Protein AF-A0A0K3BUS0-F1 (afdb_monomer_lite)

Structure (mmCIF, N/CA/C/O backbone):
data_AF-A0A0K3BUS0-F1
#
_entry.id   AF-A0A0K3BUS0-F1
#
loop_
_atom_site.group_PDB
_atom_site.id
_atom_site.type_symbol
_atom_site.label_atom_id
_atom_site.label_alt_id
_atom_site.label_comp_id
_atom_site.label_asym_id
_atom_site.label_entity_id
_atom_site.label_seq_id
_atom_site.pdbx_PDB_ins_code
_atom_site.Cartn_x
_atom_site.Cartn_y
_atom_site.Cartn_z
_atom_site.occupancy
_atom_site.B_iso_or_equiv
_atom_site.auth_seq_id
_atom_site.auth_comp_id
_atom_site.auth_asym_id
_atom_site.auth_atom_id
_atom_site.pdbx_PDB_model_num
ATOM 1 N N . MET A 1 1 ? -17.222 4.495 -1.048 1.00 83.81 1 MET A N 1
ATOM 2 C CA . MET A 1 1 ? -16.245 3.402 -0.896 1.00 83.81 1 MET A CA 1
ATOM 3 C C . MET A 1 1 ? -16.568 2.683 0.399 1.00 83.81 1 MET A C 1
ATOM 5 O O . MET A 1 1 ? -16.751 3.360 1.401 1.00 83.81 1 MET A O 1
ATOM 9 N N . GLU A 1 2 ? -16.749 1.365 0.361 1.00 88.50 2 GLU A N 1
ATOM 10 C CA . GLU A 1 2 ? -16.954 0.554 1.569 1.00 88.50 2 GLU A CA 1
ATOM 11 C C . GLU A 1 2 ? -15.625 0.444 2.333 1.00 88.50 2 GLU A C 1
ATOM 13 O O . GLU A 1 2 ? -14.578 0.297 1.700 1.00 88.50 2 GLU A O 1
ATOM 18 N N . THR A 1 3 ? -15.646 0.530 3.665 1.00 92.25 3 THR A N 1
ATOM 19 C CA . THR A 1 3 ? -14.450 0.417 4.514 1.00 92.25 3 THR A CA 1
ATOM 20 C C . THR A 1 3 ? -14.688 -0.540 5.682 1.00 92.25 3 THR A C 1
ATOM 22 O O . THR A 1 3 ? -15.813 -0.713 6.149 1.00 92.25 3 THR A O 1
ATOM 25 N N . ALA A 1 4 ? -13.612 -1.156 6.166 1.00 91.94 4 ALA A N 1
ATOM 26 C CA . ALA A 1 4 ? -13.568 -1.918 7.405 1.00 91.94 4 ALA A CA 1
ATOM 27 C C . ALA A 1 4 ? -12.813 -1.130 8.475 1.00 91.94 4 ALA A C 1
ATOM 29 O O . ALA A 1 4 ? -11.755 -0.553 8.212 1.00 91.94 4 ALA A O 1
ATOM 30 N N . ARG A 1 5 ? -13.343 -1.134 9.699 1.00 91.81 5 ARG A N 1
ATOM 31 C CA . ARG A 1 5 ? -12.696 -0.517 10.857 1.00 91.81 5 ARG A CA 1
ATOM 32 C C . ARG A 1 5 ? -11.852 -1.545 11.602 1.00 91.81 5 ARG A C 1
ATOM 34 O O . ARG A 1 5 ? -12.353 -2.599 11.982 1.00 91.81 5 ARG A O 1
ATOM 41 N N . VAL A 1 6 ? -10.599 -1.194 11.868 1.00 88.00 6 VAL A N 1
ATOM 42 C CA . VAL A 1 6 ? -9.622 -2.055 12.544 1.00 88.00 6 VAL A CA 1
ATOM 43 C C . VAL A 1 6 ? -9.159 -1.367 13.808 1.00 88.00 6 VAL A C 1
ATOM 45 O O . VAL A 1 6 ? -8.548 -0.305 13.737 1.00 88.00 6 VAL A O 1
ATOM 48 N N . GLU A 1 7 ? -9.461 -1.941 14.964 1.00 88.81 7 GLU A N 1
ATOM 49 C CA . GLU A 1 7 ? -9.036 -1.378 16.242 1.00 88.81 7 GLU A CA 1
ATOM 50 C C . GLU A 1 7 ? -7.630 -1.856 16.609 1.00 88.81 7 GLU A C 1
ATOM 52 O O . GLU A 1 7 ? -7.355 -3.055 16.691 1.00 88.81 7 GLU A O 1
ATOM 57 N N . ASP A 1 8 ? -6.745 -0.907 16.889 1.00 87.44 8 ASP A N 1
ATOM 58 C CA . ASP A 1 8 ? -5.475 -1.184 17.531 1.00 87.44 8 ASP A CA 1
ATOM 59 C C . ASP A 1 8 ? -5.676 -1.265 19.046 1.00 87.44 8 ASP A C 1
ATOM 61 O O . ASP A 1 8 ? -5.701 -0.254 19.749 1.00 87.44 8 ASP A O 1
ATOM 65 N N . ARG A 1 9 ? -5.768 -2.491 19.566 1.00 84.50 9 ARG A N 1
ATOM 66 C CA . ARG A 1 9 ? -6.011 -2.761 20.994 1.00 84.50 9 ARG A CA 1
ATOM 67 C C . ARG A 1 9 ? -4.977 -2.150 21.939 1.00 84.50 9 ARG A C 1
ATOM 69 O O . ARG A 1 9 ? -5.276 -1.979 23.116 1.00 84.50 9 ARG A O 1
ATOM 76 N N . GLN A 1 10 ? -3.767 -1.859 21.462 1.00 87.25 10 GLN A N 1
ATOM 77 C CA . GLN A 1 10 ? -2.723 -1.282 22.308 1.00 87.25 10 GLN A CA 1
ATOM 78 C C . GLN A 1 10 ? -2.897 0.229 22.495 1.00 87.25 10 GLN A C 1
ATOM 80 O O . GLN A 1 10 ? -2.642 0.737 23.584 1.00 87.25 10 GLN A O 1
ATOM 85 N N . SER A 1 11 ? -3.329 0.948 21.455 1.00 87.50 11 SER A N 1
ATOM 86 C CA . SER A 1 11 ? -3.547 2.400 21.518 1.00 87.50 11 SER A CA 1
ATOM 87 C C . SER A 1 11 ? -5.014 2.800 21.723 1.00 87.50 11 SER A C 1
ATOM 89 O O . SER A 1 11 ? -5.283 3.959 22.034 1.00 87.50 11 SER A O 1
ATOM 91 N N . GLY A 1 12 ? -5.963 1.878 21.525 1.00 88.62 12 GLY A N 1
ATOM 92 C CA . GLY A 1 12 ? -7.407 2.149 21.497 1.00 88.62 12 GLY A CA 1
ATOM 93 C C . GLY A 1 12 ? -7.862 2.960 20.275 1.00 88.62 12 GLY A C 1
ATOM 94 O O . GLY A 1 12 ? -9.014 3.388 20.199 1.00 88.62 12 GLY A O 1
ATOM 95 N N . ARG A 1 13 ? -6.959 3.226 19.324 1.00 93.19 13 ARG A N 1
ATOM 96 C CA . ARG A 1 13 ? -7.261 3.930 18.072 1.00 93.19 13 ARG A CA 1
ATOM 97 C C . ARG A 1 13 ? -7.737 2.941 17.021 1.00 93.19 13 ARG A C 1
ATOM 99 O O . ARG A 1 13 ? -7.656 1.730 17.201 1.00 93.19 13 ARG A O 1
ATOM 106 N N . PHE A 1 14 ? -8.229 3.458 15.903 1.00 91.81 14 PHE A N 1
ATOM 107 C CA . PHE A 1 14 ? -8.654 2.623 14.793 1.00 91.81 14 PHE A CA 1
ATOM 108 C C . PHE A 1 14 ? -8.126 3.133 13.458 1.00 91.81 14 PHE A C 1
ATOM 110 O O . PHE A 1 14 ? -7.891 4.328 13.286 1.00 91.81 14 PHE A O 1
ATOM 117 N N . ALA A 1 15 ? -7.968 2.202 12.528 1.00 91.44 15 ALA A N 1
ATOM 118 C CA . ALA A 1 15 ? -7.728 2.449 11.119 1.00 91.44 15 ALA A CA 1
ATOM 119 C C . ALA A 1 15 ? -9.008 2.169 10.325 1.00 91.44 15 ALA A C 1
ATOM 121 O O . ALA A 1 15 ? -9.767 1.258 10.666 1.00 91.44 15 ALA A O 1
ATOM 122 N N . GLU A 1 16 ? -9.230 2.927 9.256 1.00 92.06 16 GLU A N 1
ATOM 123 C CA . GLU A 1 16 ? -10.231 2.607 8.239 1.00 92.06 16 GLU A CA 1
ATOM 124 C C . GLU A 1 16 ? -9.507 2.074 7.008 1.00 92.06 16 GLU A C 1
ATOM 126 O O . GLU A 1 16 ? -8.601 2.721 6.485 1.00 92.06 16 GLU A O 1
ATOM 131 N N . VAL A 1 17 ? -9.886 0.877 6.571 1.00 92.44 17 VAL A N 1
ATOM 132 C CA . VAL A 1 17 ? -9.272 0.196 5.431 1.00 92.44 17 VAL A CA 1
ATOM 133 C C . VAL A 1 17 ? -10.329 0.040 4.343 1.00 92.44 17 VAL A C 1
ATOM 135 O O . VAL A 1 17 ? -11.394 -0.508 4.626 1.00 92.44 17 VAL A O 1
ATOM 138 N N . PRO A 1 18 ? -10.089 0.505 3.110 1.00 92.75 18 PRO A N 1
ATOM 139 C CA . PRO A 1 18 ? -11.052 0.378 2.021 1.00 92.75 18 PRO A CA 1
ATOM 140 C C . PRO A 1 18 ? -11.204 -1.073 1.565 1.00 92.75 18 PRO A C 1
ATOM 142 O O . PRO A 1 18 ? -10.224 -1.817 1.502 1.00 92.75 18 PRO A O 1
ATOM 145 N N . ARG A 1 19 ? -12.420 -1.472 1.185 1.00 92.62 19 ARG A N 1
ATOM 146 C CA . ARG A 1 19 ? -12.636 -2.743 0.487 1.00 92.62 19 ARG A CA 1
ATOM 147 C C . ARG A 1 19 ? -11.884 -2.719 -0.853 1.00 92.62 19 ARG A C 1
ATOM 149 O O . ARG A 1 19 ? -11.963 -1.706 -1.553 1.00 92.62 19 ARG A O 1
ATOM 156 N N . PRO A 1 20 ? -11.177 -3.799 -1.229 1.00 92.50 20 PRO A N 1
ATOM 157 C CA . PRO A 1 20 ? -10.537 -3.897 -2.536 1.00 92.50 20 PRO A CA 1
ATOM 158 C C . PRO A 1 20 ? -11.537 -3.710 -3.675 1.00 92.50 20 PRO A C 1
ATOM 160 O O . PRO A 1 20 ? -12.687 -4.145 -3.598 1.00 92.50 20 PRO A O 1
ATOM 163 N N . LEU A 1 21 ? -11.081 -3.080 -4.750 1.00 93.12 21 LEU A N 1
ATOM 164 C CA . LEU A 1 21 ? -11.837 -2.918 -5.979 1.00 93.12 21 LEU A CA 1
ATOM 165 C C . LEU A 1 21 ? -11.886 -4.259 -6.711 1.00 93.12 21 LEU A C 1
ATOM 167 O O . LEU A 1 21 ? -10.866 -4.753 -7.193 1.00 93.12 21 LEU A O 1
ATOM 171 N N . ALA A 1 22 ? -13.092 -4.820 -6.814 1.00 89.81 22 ALA A N 1
ATOM 172 C CA . ALA A 1 22 ? -13.327 -6.156 -7.362 1.00 89.81 22 ALA A CA 1
ATOM 173 C C . ALA A 1 22 ? -12.851 -6.330 -8.817 1.00 89.81 22 ALA A C 1
ATOM 175 O O . ALA A 1 22 ? -12.564 -7.446 -9.237 1.00 89.81 22 ALA A O 1
ATOM 176 N N . GLU A 1 23 ? -12.745 -5.243 -9.587 1.00 89.81 23 GLU A N 1
ATOM 177 C CA . GLU A 1 23 ? -12.229 -5.280 -10.961 1.00 89.81 23 GLU A CA 1
ATOM 178 C C . GLU A 1 23 ? -10.720 -5.565 -11.044 1.00 89.81 23 GLU A C 1
ATOM 180 O O . GLU A 1 23 ? -10.255 -6.122 -12.042 1.00 89.81 23 GLU A O 1
ATOM 185 N N . TYR A 1 24 ? -9.959 -5.238 -9.995 1.00 89.50 24 TYR A N 1
ATOM 186 C CA . TYR A 1 24 ? -8.519 -5.487 -9.953 1.00 89.50 24 TYR A CA 1
ATOM 187 C C . TYR A 1 24 ? -8.170 -6.728 -9.143 1.00 89.50 24 TYR A C 1
ATOM 189 O O . TYR A 1 24 ? -7.297 -7.490 -9.557 1.00 89.50 24 TYR A O 1
ATOM 197 N N . LEU A 1 25 ? -8.806 -6.927 -7.986 1.00 86.12 25 LEU A N 1
ATOM 198 C CA . LEU A 1 25 ? -8.380 -7.969 -7.061 1.00 86.12 25 LEU A CA 1
ATOM 199 C C . LEU A 1 25 ? -9.528 -8.448 -6.173 1.00 86.12 25 LEU A C 1
ATOM 201 O O . LEU A 1 25 ? -10.200 -7.638 -5.527 1.00 86.12 25 LEU A O 1
ATOM 205 N N . LEU A 1 26 ? -9.726 -9.767 -6.102 1.00 86.44 26 LEU A N 1
ATOM 206 C CA . LEU A 1 26 ? -10.675 -10.340 -5.156 1.00 86.44 26 LEU A CA 1
ATOM 207 C C . LEU A 1 26 ? -10.072 -10.315 -3.743 1.00 86.44 26 LEU A C 1
ATOM 209 O O . LEU A 1 26 ? -8.864 -10.506 -3.582 1.00 86.44 26 LEU A O 1
ATOM 213 N N . PRO A 1 27 ? -10.886 -10.152 -2.684 1.00 83.00 27 PRO A N 1
ATOM 214 C CA . PRO A 1 27 ? -10.387 -10.168 -1.308 1.00 83.00 27 PRO A CA 1
ATOM 215 C C . PRO A 1 27 ? -9.604 -11.438 -0.938 1.00 83.00 27 PRO A C 1
ATOM 217 O O . PRO A 1 27 ? -8.687 -11.374 -0.125 1.00 83.00 27 PRO A O 1
ATOM 220 N N . GLY A 1 28 ? -9.935 -12.586 -1.541 1.00 78.50 28 GLY A N 1
ATOM 221 C CA . GLY A 1 28 ? -9.199 -13.838 -1.340 1.00 78.50 28 GLY A CA 1
ATOM 222 C C . GLY A 1 28 ? -7.765 -13.802 -1.880 1.00 78.50 28 GLY A C 1
ATOM 223 O O . GLY A 1 28 ? -6.872 -14.362 -1.248 1.00 78.50 28 GLY A O 1
ATOM 224 N N . ASP A 1 29 ? -7.531 -13.088 -2.982 1.00 86.00 29 ASP A N 1
ATOM 225 C CA . ASP A 1 29 ? -6.225 -13.018 -3.652 1.00 86.00 29 ASP A CA 1
ATOM 226 C C . ASP A 1 29 ? -5.227 -12.138 -2.877 1.00 86.00 29 ASP A C 1
ATOM 228 O O . ASP A 1 29 ? -4.015 -12.264 -3.037 1.00 86.00 29 ASP A O 1
ATOM 232 N N . LEU A 1 30 ? -5.715 -11.263 -1.988 1.00 87.38 30 LEU A N 1
ATOM 233 C CA . LEU A 1 30 ? -4.864 -10.440 -1.122 1.00 87.38 30 LEU A CA 1
ATOM 234 C C . LEU A 1 30 ? -4.040 -11.257 -0.133 1.00 87.38 30 LEU A C 1
ATOM 236 O O . LEU A 1 30 ? -2.930 -10.859 0.213 1.00 87.38 30 LEU A O 1
ATOM 240 N N . VAL A 1 31 ? -4.593 -12.370 0.351 1.00 87.75 31 VAL A N 1
ATOM 241 C CA . VAL A 1 31 ? -3.889 -13.250 1.290 1.00 87.75 31 VAL A CA 1
ATOM 242 C C . VAL A 1 31 ? -2.724 -13.930 0.577 1.00 87.75 31 VAL A C 1
ATOM 244 O O . VAL A 1 31 ? -1.615 -13.972 1.108 1.00 87.75 31 VAL A O 1
ATOM 247 N N . ASP A 1 32 ? -2.960 -14.394 -0.648 1.00 87.00 32 ASP A N 1
ATOM 248 C CA . ASP A 1 32 ? -1.935 -15.012 -1.484 1.00 87.00 32 ASP A CA 1
ATOM 249 C C . ASP A 1 32 ? -0.867 -13.975 -1.886 1.00 87.00 32 ASP A C 1
ATOM 251 O O . ASP A 1 32 ? 0.333 -14.251 -1.818 1.00 87.00 32 ASP A O 1
ATOM 255 N N . LEU A 1 33 ? -1.273 -12.736 -2.197 1.00 89.62 33 LEU A N 1
ATOM 256 C CA . LEU A 1 33 ? -0.342 -11.641 -2.474 1.00 89.62 33 LEU A CA 1
ATOM 257 C C . LEU A 1 33 ? 0.526 -11.280 -1.258 1.00 89.62 33 LEU A C 1
ATOM 259 O O . LEU A 1 33 ? 1.735 -11.111 -1.409 1.00 89.62 33 LEU A O 1
ATOM 263 N N . GLU A 1 34 ? -0.054 -11.179 -0.057 1.00 91.56 34 GLU A N 1
ATOM 264 C CA . GLU A 1 34 ? 0.692 -10.896 1.179 1.00 91.56 34 GLU A CA 1
ATOM 265 C C . GLU A 1 34 ? 1.771 -11.962 1.431 1.00 91.56 34 GLU A C 1
ATOM 267 O O . GLU A 1 34 ? 2.901 -11.635 1.803 1.00 91.56 34 GLU A O 1
ATOM 272 N N . GLN A 1 35 ? 1.455 -13.235 1.171 1.00 88.31 35 GLN A N 1
ATOM 273 C CA . GLN A 1 35 ? 2.415 -14.335 1.277 1.00 88.31 35 GLN A CA 1
ATOM 274 C C . GLN A 1 35 ? 3.536 -14.232 0.236 1.00 88.31 35 GLN A C 1
ATOM 276 O O . GLN A 1 35 ? 4.700 -14.443 0.583 1.00 88.31 35 GLN A O 1
ATOM 281 N N . SER A 1 36 ? 3.216 -13.863 -1.006 1.00 87.06 36 SER A N 1
ATOM 282 C CA . SER A 1 36 ? 4.219 -13.647 -2.057 1.00 87.06 36 SER A CA 1
ATOM 283 C C . SER A 1 36 ? 5.147 -12.471 -1.742 1.00 87.06 36 SER A C 1
ATOM 285 O O . SER A 1 36 ? 6.362 -12.599 -1.881 1.00 87.06 36 SER A O 1
ATOM 287 N N . VAL A 1 37 ? 4.613 -11.357 -1.225 1.00 88.88 37 VAL A N 1
ATOM 288 C CA . VAL A 1 37 ? 5.429 -10.225 -0.745 1.00 88.88 37 VAL A CA 1
ATOM 289 C C . VAL A 1 37 ? 6.311 -10.646 0.430 1.00 88.88 37 VAL A C 1
ATOM 291 O O . VAL A 1 37 ? 7.491 -10.317 0.483 1.00 88.88 37 VAL A O 1
ATOM 294 N N . ARG A 1 38 ? 5.783 -11.434 1.371 1.00 88.12 38 ARG A N 1
ATOM 295 C CA . ARG A 1 38 ? 6.597 -11.966 2.470 1.00 88.12 38 ARG A CA 1
ATOM 296 C C . ARG A 1 38 ? 7.761 -12.816 1.964 1.00 88.12 38 ARG A C 1
ATOM 298 O O . ARG A 1 38 ? 8.856 -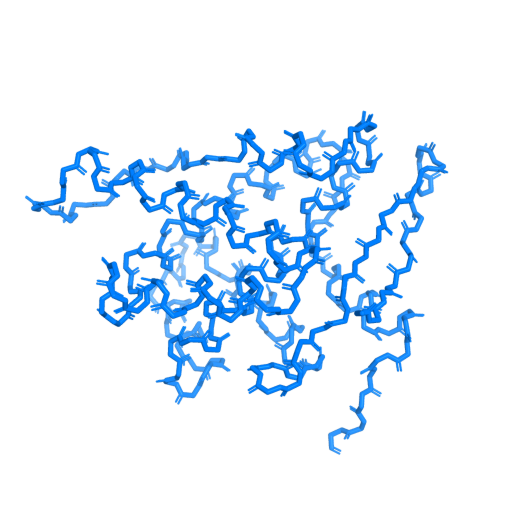12.758 2.522 1.00 88.12 38 ARG A O 1
ATOM 305 N N . ALA A 1 39 ? 7.521 -13.628 0.937 1.00 82.94 39 ALA A N 1
ATOM 306 C CA . ALA A 1 39 ? 8.554 -14.452 0.329 1.00 82.94 39 ALA A CA 1
ATOM 307 C C . ALA A 1 39 ? 9.632 -13.605 -0.366 1.00 82.94 39 ALA A C 1
ATOM 309 O O . ALA A 1 39 ? 10.799 -13.992 -0.311 1.00 82.94 39 ALA A O 1
ATOM 310 N N . SER A 1 40 ? 9.280 -12.449 -0.945 1.00 79.75 40 SER A N 1
ATOM 311 C CA . SER A 1 40 ? 10.243 -11.583 -1.641 1.00 79.75 40 SER A CA 1
ATOM 312 C C . SER A 1 40 ? 11.229 -10.859 -0.738 1.00 79.75 40 SER A C 1
ATOM 314 O O . SER A 1 40 ? 12.343 -10.555 -1.166 1.00 79.75 40 SER A O 1
ATOM 316 N N . PHE A 1 41 ? 10.897 -10.689 0.541 1.00 80.50 41 PHE A N 1
ATOM 317 C CA . PHE A 1 41 ? 11.845 -10.180 1.536 1.00 80.50 41 PHE A CA 1
ATOM 318 C C . PHE A 1 41 ? 12.830 -11.245 2.037 1.00 80.50 41 PHE A C 1
ATOM 320 O O . PHE A 1 41 ? 13.793 -10.926 2.737 1.00 80.50 41 PHE A O 1
ATOM 327 N N . ASN A 1 42 ? 12.650 -12.517 1.665 1.00 74.50 42 ASN A N 1
ATOM 328 C CA . ASN A 1 42 ? 13.626 -13.555 1.965 1.00 74.50 42 ASN A CA 1
ATOM 329 C C . ASN A 1 42 ? 14.738 -13.577 0.904 1.00 74.50 42 ASN A C 1
ATOM 331 O O . ASN A 1 42 ? 14.584 -14.154 -0.172 1.00 74.50 42 ASN A O 1
ATOM 335 N N . ILE A 1 43 ? 15.894 -13.007 1.255 1.00 61.03 43 ILE A N 1
ATOM 336 C CA . ILE A 1 43 ? 17.082 -12.863 0.390 1.00 61.03 43 ILE A CA 1
ATOM 337 C C . ILE A 1 43 ? 17.530 -14.192 -0.247 1.00 61.03 43 ILE A C 1
ATOM 339 O O . ILE A 1 43 ? 18.043 -14.198 -1.362 1.00 61.03 43 ILE A O 1
ATOM 343 N N . MET A 1 44 ? 17.300 -15.334 0.411 1.00 57.94 44 MET A N 1
ATOM 344 C CA . MET A 1 44 ? 17.683 -16.651 -0.120 1.00 57.94 44 MET A CA 1
ATOM 345 C C . MET A 1 44 ? 16.788 -17.144 -1.271 1.00 57.94 44 MET A C 1
ATOM 347 O O . MET A 1 44 ? 17.069 -18.199 -1.833 1.00 57.94 44 MET A O 1
ATOM 351 N N . LYS A 1 45 ? 15.702 -16.428 -1.592 1.00 60.31 45 LYS A N 1
ATOM 352 C CA . LYS A 1 45 ? 14.659 -16.847 -2.544 1.00 60.31 45 LYS A CA 1
ATOM 353 C C . LYS A 1 45 ? 14.255 -15.755 -3.535 1.00 60.31 45 LYS A C 1
ATOM 355 O O . LYS A 1 45 ? 13.146 -15.792 -4.060 1.00 60.31 45 LYS A O 1
ATOM 360 N N . HIS A 1 46 ? 15.129 -14.784 -3.790 1.00 62.12 46 HIS A N 1
ATOM 361 C CA . HIS A 1 46 ? 14.779 -13.604 -4.582 1.00 62.12 46 HIS A CA 1
ATOM 362 C C . HIS A 1 46 ? 14.196 -13.959 -5.969 1.00 62.12 46 HIS A C 1
ATOM 364 O O . HIS A 1 46 ? 13.085 -13.539 -6.285 1.00 62.12 46 HIS A O 1
ATOM 370 N N . ASP A 1 47 ? 14.849 -14.841 -6.733 1.00 63.41 47 ASP A N 1
ATOM 371 C CA . ASP A 1 47 ? 14.365 -15.260 -8.061 1.00 63.41 47 ASP A CA 1
ATOM 372 C C . ASP A 1 47 ? 13.035 -16.038 -8.001 1.00 63.41 47 ASP A C 1
ATOM 374 O O . ASP A 1 47 ? 12.140 -15.830 -8.819 1.00 63.41 47 ASP A O 1
ATOM 378 N N . GLU A 1 48 ? 12.866 -16.910 -7.001 1.00 61.47 48 GLU A N 1
ATOM 379 C CA . GLU A 1 48 ? 11.615 -17.654 -6.778 1.00 61.47 48 GLU A CA 1
ATOM 380 C C . GLU A 1 48 ? 10.461 -16.716 -6.390 1.00 61.47 48 GLU A C 1
ATOM 382 O O . GLU A 1 48 ? 9.301 -16.973 -6.710 1.00 61.47 48 GLU A O 1
ATOM 387 N N . SER A 1 49 ? 10.778 -15.621 -5.702 1.00 64.56 49 SER A N 1
ATOM 388 C CA . SER A 1 49 ? 9.798 -14.658 -5.213 1.00 64.56 49 SER A CA 1
ATOM 389 C C . SER A 1 49 ? 9.311 -13.679 -6.279 1.00 64.56 49 SER A C 1
ATOM 391 O O . SER A 1 49 ? 8.123 -13.363 -6.303 1.00 64.56 49 SER A O 1
ATOM 393 N N . GLU A 1 50 ? 10.183 -13.263 -7.201 1.00 69.69 50 GLU A N 1
ATOM 394 C CA . GLU A 1 50 ? 9.779 -12.465 -8.364 1.00 69.69 50 GLU A CA 1
ATOM 395 C C . GLU A 1 50 ? 8.833 -13.281 -9.256 1.00 69.69 50 GLU A C 1
ATOM 397 O O . GLU A 1 50 ? 7.764 -12.798 -9.630 1.00 69.69 50 GLU A O 1
ATOM 402 N N . LEU A 1 51 ? 9.149 -14.564 -9.483 1.00 66.12 51 LEU A N 1
ATOM 403 C CA . LEU A 1 51 ? 8.264 -15.495 -10.188 1.00 66.12 51 LEU A CA 1
ATOM 404 C C . LEU A 1 51 ? 6.920 -15.688 -9.466 1.00 66.12 51 LEU A C 1
ATOM 406 O O . LEU A 1 51 ? 5.879 -15.758 -10.119 1.00 66.12 51 LEU A O 1
ATOM 410 N N . ALA A 1 52 ? 6.913 -15.757 -8.132 1.00 68.69 52 ALA A N 1
ATOM 411 C CA . ALA A 1 52 ? 5.681 -15.868 -7.352 1.00 68.69 52 ALA A CA 1
ATOM 412 C C . ALA A 1 52 ? 4.804 -14.607 -7.459 1.00 68.69 52 ALA A C 1
ATOM 414 O O . ALA A 1 52 ? 3.591 -14.726 -7.642 1.00 68.69 52 ALA A O 1
ATOM 415 N N . LEU A 1 53 ? 5.399 -13.410 -7.403 1.00 72.94 53 LEU A N 1
ATOM 416 C CA . LEU A 1 53 ? 4.682 -12.146 -7.611 1.00 72.94 53 LEU A CA 1
ATOM 417 C C . LEU A 1 53 ? 4.087 -12.060 -9.024 1.00 72.94 53 LEU A C 1
ATOM 419 O O . LEU A 1 53 ? 2.936 -11.648 -9.175 1.00 72.94 53 LEU A O 1
ATOM 423 N N . ASP A 1 54 ? 4.826 -12.513 -10.040 1.00 70.75 54 ASP A N 1
ATOM 424 C CA . ASP A 1 54 ? 4.343 -12.572 -11.424 1.00 70.75 54 ASP A CA 1
ATOM 425 C C . ASP A 1 54 ? 3.180 -13.569 -11.599 1.00 70.75 54 ASP A C 1
ATOM 427 O O . ASP A 1 54 ? 2.242 -13.316 -12.364 1.00 70.75 54 ASP A O 1
ATOM 431 N N . CYS A 1 55 ? 3.194 -14.680 -10.854 1.00 68.94 55 CYS A N 1
ATOM 432 C CA . CYS A 1 55 ? 2.135 -15.691 -10.887 1.00 68.94 55 CYS A CA 1
ATOM 433 C C . CYS A 1 55 ? 0.826 -15.214 -10.242 1.00 68.94 55 CYS A C 1
ATOM 435 O O . CYS A 1 55 ? -0.243 -15.516 -10.776 1.00 68.94 55 CYS A O 1
ATOM 437 N N . VAL A 1 56 ? 0.885 -14.455 -9.136 1.00 67.50 56 VAL A N 1
ATOM 438 C CA . VAL A 1 56 ? -0.314 -13.954 -8.423 1.00 67.50 56 VAL A CA 1
ATOM 439 C C . VAL A 1 56 ? -1.207 -13.103 -9.330 1.00 67.50 56 VAL A C 1
ATOM 441 O O . VAL A 1 56 ? -2.425 -13.113 -9.182 1.00 67.50 56 VAL A O 1
ATOM 444 N N . ALA A 1 57 ? -0.629 -12.404 -10.305 1.00 61.47 57 ALA A N 1
ATOM 445 C CA . ALA A 1 57 ? -1.384 -11.521 -11.185 1.00 61.47 57 ALA A CA 1
ATOM 446 C C . ALA A 1 57 ? -1.713 -12.111 -12.564 1.00 61.47 57 ALA A C 1
ATOM 448 O O . ALA A 1 57 ? -2.246 -11.393 -13.406 1.00 61.47 57 ALA A O 1
ATOM 449 N N . VAL A 1 58 ? -1.404 -13.390 -12.827 1.00 64.19 58 VAL A N 1
ATOM 450 C CA . VAL A 1 58 ? -1.616 -14.040 -14.142 1.00 64.19 58 VAL A CA 1
ATOM 451 C C . VAL A 1 58 ? -1.025 -13.203 -15.297 1.00 64.19 58 VAL A C 1
ATOM 453 O O . VAL A 1 58 ? -1.563 -13.149 -16.401 1.00 64.19 58 VAL A O 1
ATOM 456 N N . GLY A 1 59 ? 0.074 -12.491 -15.033 1.00 71.44 59 GLY A N 1
ATOM 457 C CA . GLY A 1 59 ? 0.690 -11.589 -16.004 1.00 71.44 59 GLY A CA 1
ATOM 458 C C . GLY A 1 59 ? -0.051 -10.268 -16.263 1.00 71.44 59 GLY A C 1
ATOM 459 O O . GLY A 1 59 ? 0.204 -9.663 -17.300 1.00 71.44 59 GLY A O 1
ATOM 460 N N . ASP A 1 60 ? -0.934 -9.804 -15.368 1.00 86.88 60 ASP A N 1
ATOM 461 C CA . ASP A 1 60 ? -1.522 -8.453 -15.386 1.00 86.88 60 ASP A CA 1
ATOM 462 C C . ASP A 1 60 ? -0.768 -7.514 -14.415 1.00 86.88 60 ASP A C 1
ATOM 464 O O . ASP A 1 60 ? -1.028 -7.511 -13.204 1.00 86.88 60 ASP A O 1
ATOM 468 N N . PRO A 1 61 ? 0.162 -6.675 -14.911 1.00 88.69 61 PRO A N 1
ATOM 469 C CA . PRO A 1 61 ? 0.961 -5.804 -14.054 1.00 88.69 61 PRO A CA 1
ATOM 470 C C . PRO A 1 61 ? 0.112 -4.781 -13.295 1.00 88.69 61 PRO A C 1
ATOM 472 O O . PRO A 1 61 ? 0.491 -4.353 -12.204 1.00 88.69 61 PRO A O 1
ATOM 475 N N . THR A 1 62 ? -1.033 -4.370 -13.851 1.00 92.50 62 THR A N 1
ATOM 476 C CA . THR A 1 62 ? -1.914 -3.379 -13.229 1.00 92.50 62 THR A CA 1
ATOM 477 C C . THR A 1 62 ? -2.610 -3.967 -12.010 1.00 92.50 62 THR A C 1
ATOM 479 O O . THR A 1 62 ? -2.655 -3.305 -10.972 1.00 92.50 62 THR A O 1
ATOM 482 N N . LYS A 1 63 ? -3.080 -5.217 -12.089 1.00 91.69 63 LYS A N 1
ATOM 483 C CA . LYS A 1 63 ? -3.650 -5.924 -10.930 1.00 91.69 63 LYS A CA 1
ATOM 484 C C . LYS A 1 63 ? -2.628 -6.132 -9.823 1.00 91.69 63 LYS A C 1
ATOM 486 O O . LYS A 1 63 ? -2.929 -5.838 -8.667 1.00 91.69 63 LYS A O 1
ATOM 491 N N . LEU A 1 64 ? -1.413 -6.563 -10.176 1.00 91.25 64 LEU A N 1
ATOM 492 C CA . LEU A 1 64 ? -0.322 -6.699 -9.208 1.00 91.25 64 LEU A CA 1
ATOM 493 C C . LEU A 1 64 ? -0.053 -5.368 -8.504 1.00 91.25 64 LEU A C 1
ATOM 495 O O . LEU A 1 64 ? -0.041 -5.294 -7.279 1.00 91.25 64 LEU A O 1
ATOM 499 N N . MET A 1 65 ? 0.122 -4.303 -9.287 1.00 94.56 65 MET A N 1
ATOM 500 C CA . MET A 1 65 ? 0.401 -2.970 -8.767 1.00 94.56 65 MET A CA 1
ATOM 501 C C . MET A 1 65 ? -0.718 -2.456 -7.858 1.00 94.56 65 MET A C 1
ATOM 503 O O . MET A 1 65 ? -0.438 -1.915 -6.790 1.00 94.56 65 MET A O 1
ATOM 507 N N . TYR A 1 66 ? -1.982 -2.657 -8.241 1.00 95.75 66 TYR A N 1
ATOM 508 C CA . TYR A 1 66 ? -3.118 -2.327 -7.385 1.00 95.75 66 TYR A CA 1
ATOM 509 C C . TYR A 1 66 ? -3.088 -3.111 -6.067 1.00 95.75 66 TYR A C 1
ATOM 511 O O . TYR A 1 66 ? -3.269 -2.524 -5.002 1.00 95.75 66 TYR A O 1
ATOM 519 N N . GLY A 1 67 ? -2.812 -4.415 -6.112 1.00 94.88 67 GLY A N 1
ATOM 520 C CA . GLY A 1 67 ? -2.702 -5.236 -4.910 1.00 94.88 67 GLY A CA 1
ATOM 521 C C . GLY A 1 67 ? -1.592 -4.764 -3.967 1.00 94.88 67 GLY A C 1
ATOM 522 O O . GLY A 1 67 ? -1.814 -4.644 -2.762 1.00 94.88 67 GLY A O 1
ATOM 523 N N . LEU A 1 68 ? -0.418 -4.423 -4.508 1.00 95.31 68 LEU A N 1
ATOM 524 C CA . LEU A 1 68 ? 0.697 -3.875 -3.728 1.00 95.31 68 LEU A CA 1
ATOM 525 C C . LEU A 1 68 ? 0.351 -2.509 -3.117 1.00 95.31 68 LEU A C 1
ATOM 527 O O . LEU A 1 68 ? 0.660 -2.261 -1.949 1.00 95.31 68 LEU A O 1
ATOM 531 N N . LEU A 1 69 ? -0.331 -1.639 -3.871 1.00 96.31 69 LEU A N 1
ATOM 532 C CA . LEU A 1 69 ? -0.858 -0.379 -3.344 1.00 96.31 69 LEU A CA 1
ATOM 533 C C . LEU A 1 69 ? -1.821 -0.630 -2.186 1.00 96.31 69 LEU A C 1
ATOM 535 O O . LEU A 1 69 ? -1.674 -0.014 -1.136 1.00 96.31 69 LEU A O 1
ATOM 539 N N . TRP A 1 70 ? -2.771 -1.551 -2.354 1.00 96.25 70 TRP A N 1
ATOM 540 C CA . TRP A 1 70 ? -3.766 -1.851 -1.331 1.00 96.25 70 TRP A CA 1
ATOM 541 C C . TRP A 1 70 ? -3.131 -2.405 -0.053 1.00 96.25 70 TRP A C 1
ATOM 543 O O . TRP A 1 70 ? -3.441 -1.918 1.035 1.00 96.25 70 TRP A O 1
ATOM 553 N N . LEU A 1 71 ? -2.191 -3.353 -0.163 1.00 96.00 71 LEU A N 1
ATOM 554 C CA . LEU A 1 71 ? -1.441 -3.863 0.993 1.00 96.00 71 LEU A CA 1
ATOM 555 C C . LEU A 1 71 ? -0.655 -2.747 1.688 1.00 96.00 71 LEU A C 1
ATOM 557 O O . LEU A 1 71 ? -0.681 -2.633 2.913 1.00 96.00 71 LEU A O 1
ATOM 561 N N . THR A 1 72 ? -0.020 -1.869 0.912 1.00 96.25 72 THR A N 1
ATOM 562 C CA . THR A 1 72 ? 0.706 -0.714 1.455 1.00 96.25 72 THR A CA 1
ATOM 563 C C . THR A 1 72 ? -0.237 0.261 2.158 1.00 96.25 72 THR A C 1
ATOM 565 O O . THR A 1 72 ? 0.101 0.767 3.229 1.00 96.25 72 THR A O 1
ATOM 568 N N . THR A 1 73 ? -1.435 0.498 1.619 1.00 96.44 73 THR A N 1
ATOM 569 C CA . THR A 1 73 ? -2.480 1.312 2.254 1.00 96.44 73 THR A CA 1
ATOM 570 C C . THR A 1 73 ? -2.963 0.685 3.557 1.00 96.44 73 THR A C 1
ATOM 572 O O . THR A 1 73 ? -3.056 1.391 4.563 1.00 96.44 73 THR A O 1
ATOM 575 N N . LEU A 1 74 ? -3.219 -0.627 3.579 1.00 95.56 74 LEU A N 1
ATOM 576 C CA . LEU A 1 74 ? -3.581 -1.366 4.790 1.00 95.56 74 LEU A CA 1
ATOM 577 C C . LEU A 1 74 ? -2.512 -1.179 5.874 1.00 95.56 74 LEU A C 1
ATOM 579 O O . LEU A 1 74 ? -2.808 -0.680 6.960 1.00 95.56 74 LEU A O 1
ATOM 583 N N . TRP A 1 75 ? -1.262 -1.520 5.572 1.00 96.19 75 TRP A N 1
ATOM 584 C CA . TRP A 1 75 ? -0.153 -1.443 6.523 1.00 96.19 75 TRP A CA 1
ATOM 585 C C . TRP A 1 75 ? 0.119 -0.014 6.999 1.00 96.19 75 TRP A C 1
ATOM 587 O O . TRP A 1 75 ? 0.292 0.221 8.195 1.00 96.19 75 TRP A O 1
ATOM 597 N N . SER A 1 76 ? 0.062 0.961 6.091 1.00 95.94 76 SER A N 1
ATOM 598 C CA . SER A 1 76 ? 0.192 2.383 6.431 1.00 95.94 76 SER A CA 1
ATOM 599 C C . SER A 1 76 ? -0.916 2.849 7.369 1.00 95.94 76 SER A C 1
ATOM 601 O O . SER A 1 76 ? -0.654 3.616 8.294 1.00 95.94 76 SER A O 1
ATOM 603 N N . SER A 1 77 ? -2.144 2.367 7.171 1.00 95.25 77 SER A N 1
ATOM 604 C CA . SER A 1 77 ? -3.286 2.724 8.014 1.00 95.25 77 SER A CA 1
ATOM 605 C C . SER A 1 77 ? -3.150 2.149 9.423 1.00 95.25 77 SER A C 1
ATOM 607 O O . SER A 1 77 ? -3.380 2.863 10.400 1.00 95.25 77 SER A O 1
ATOM 609 N N . LEU A 1 78 ? -2.695 0.897 9.543 1.00 94.88 78 LEU A N 1
ATOM 610 C CA . LEU A 1 78 ? -2.407 0.270 10.836 1.00 94.88 78 LEU A CA 1
ATOM 611 C C . LEU A 1 78 ? -1.276 0.994 11.581 1.00 94.88 78 LEU A C 1
ATOM 613 O O . LEU A 1 78 ? -1.425 1.318 12.761 1.00 94.88 78 LEU A O 1
ATOM 617 N N . SER A 1 79 ? -0.174 1.310 10.894 1.00 95.06 79 SER A N 1
ATOM 618 C CA . SER A 1 79 ? 0.937 2.067 11.483 1.00 95.06 79 SER A CA 1
ATOM 619 C C . SER A 1 79 ? 0.516 3.466 11.921 1.00 95.06 79 SER A C 1
ATOM 621 O O . SER A 1 79 ? 0.835 3.880 13.037 1.00 95.06 79 SER A O 1
ATOM 623 N N . ALA A 1 80 ? -0.234 4.184 11.079 1.00 94.31 80 ALA A N 1
ATOM 624 C CA . ALA A 1 80 ? -0.732 5.520 11.388 1.00 94.31 80 ALA A CA 1
ATOM 625 C C . ALA A 1 80 ? -1.610 5.512 12.650 1.00 94.31 80 ALA A C 1
ATOM 627 O O . ALA A 1 80 ? -1.398 6.328 13.552 1.00 94.31 80 ALA A O 1
ATOM 628 N N . ALA A 1 81 ? -2.520 4.537 12.767 1.00 94.50 81 ALA A N 1
ATOM 629 C CA . ALA A 1 81 ? -3.342 4.351 13.960 1.00 94.50 81 ALA A CA 1
ATOM 630 C C . ALA A 1 81 ? -2.486 4.077 15.209 1.00 94.50 81 ALA A C 1
ATOM 632 O O . ALA A 1 81 ? -2.660 4.755 16.225 1.00 94.50 81 ALA A O 1
ATOM 633 N N . ARG A 1 82 ? -1.511 3.161 15.123 1.00 94.81 82 ARG A N 1
ATOM 634 C CA . ARG A 1 82 ? -0.617 2.805 16.239 1.00 94.81 82 ARG A CA 1
ATOM 635 C C . ARG A 1 82 ? 0.131 4.011 16.797 1.00 94.81 82 ARG A C 1
ATOM 637 O O . ARG A 1 82 ? 0.137 4.222 18.010 1.00 94.81 82 ARG A O 1
ATOM 644 N N . ILE A 1 83 ? 0.719 4.837 15.934 1.00 93.38 83 ILE A N 1
ATOM 645 C CA . ILE A 1 83 ? 1.526 5.985 16.378 1.00 93.38 83 ILE A CA 1
ATOM 646 C C . ILE A 1 83 ? 0.700 7.260 16.598 1.00 93.38 83 ILE A C 1
ATOM 648 O O . ILE A 1 83 ? 1.149 8.169 17.293 1.00 93.38 83 ILE A O 1
ATOM 652 N N . GLY A 1 84 ? -0.539 7.317 16.102 1.00 93.62 84 GLY A N 1
ATOM 653 C CA . GLY A 1 84 ? -1.467 8.426 16.355 1.00 93.62 84 GLY A CA 1
ATOM 654 C C . GLY A 1 84 ? -1.390 9.567 15.371 1.00 93.62 84 GLY A C 1
ATOM 655 O O . GLY A 1 84 ? -1.575 10.717 15.762 1.00 93.62 84 GLY A O 1
ATOM 656 N N . VAL A 1 85 ? -1.108 9.248 14.117 1.00 94.19 85 VAL A N 1
ATOM 657 C CA . VAL A 1 85 ? -1.106 10.207 13.015 1.00 94.19 85 VAL A CA 1
ATOM 658 C C . VAL A 1 85 ? -2.155 9.808 11.987 1.00 94.19 85 VAL A C 1
ATOM 660 O O . VAL A 1 85 ? -2.719 8.716 12.028 1.00 94.19 85 VAL A O 1
ATOM 663 N N . THR A 1 86 ? -2.430 10.702 11.047 1.00 91.62 86 THR A N 1
ATOM 664 C CA . THR A 1 86 ? -3.324 10.406 9.923 1.00 91.62 86 THR A CA 1
ATOM 665 C C . THR A 1 86 ? -2.594 9.621 8.826 1.00 91.62 86 THR A C 1
ATOM 667 O O . THR A 1 86 ? -1.375 9.736 8.674 1.00 91.62 86 THR A O 1
ATOM 670 N N . VAL A 1 87 ? -3.335 8.861 8.011 1.00 91.19 87 VAL A N 1
ATOM 671 C CA . VAL A 1 87 ? -2.772 8.141 6.850 1.00 91.19 87 VAL A CA 1
ATOM 672 C C . VAL A 1 87 ? -2.040 9.082 5.880 1.00 91.19 87 VAL A C 1
ATOM 674 O O . VAL A 1 87 ? -0.928 8.738 5.480 1.00 91.19 87 VAL A O 1
ATOM 677 N N . PRO A 1 88 ? -2.548 10.293 5.555 1.00 92.56 88 PRO A N 1
ATOM 678 C CA . PRO A 1 88 ? -1.802 11.273 4.763 1.00 92.56 88 PRO A CA 1
ATOM 679 C C . PRO A 1 88 ? -0.462 11.688 5.369 1.00 92.56 88 PRO A C 1
ATOM 681 O O . PRO A 1 88 ? 0.543 11.727 4.659 1.00 92.56 88 PRO A O 1
ATOM 684 N N . GLN A 1 89 ? -0.422 11.948 6.680 1.00 92.62 89 GLN A N 1
ATOM 685 C CA . GLN A 1 89 ? 0.823 12.294 7.369 1.00 92.62 89 GLN A CA 1
ATOM 686 C C . GLN A 1 89 ? 1.830 11.142 7.303 1.00 92.62 89 GLN A C 1
ATOM 688 O O . GLN A 1 89 ? 2.979 11.368 6.934 1.00 92.62 89 GLN A O 1
ATOM 693 N N . PHE A 1 90 ? 1.395 9.912 7.584 1.00 93.19 90 PHE A N 1
ATOM 694 C CA . PHE A 1 90 ? 2.261 8.734 7.524 1.00 93.19 90 PHE A CA 1
ATOM 695 C C . PHE A 1 90 ? 2.775 8.466 6.100 1.00 93.19 90 PHE A C 1
ATOM 697 O O . PHE A 1 90 ? 3.977 8.333 5.877 1.00 93.19 90 PHE A 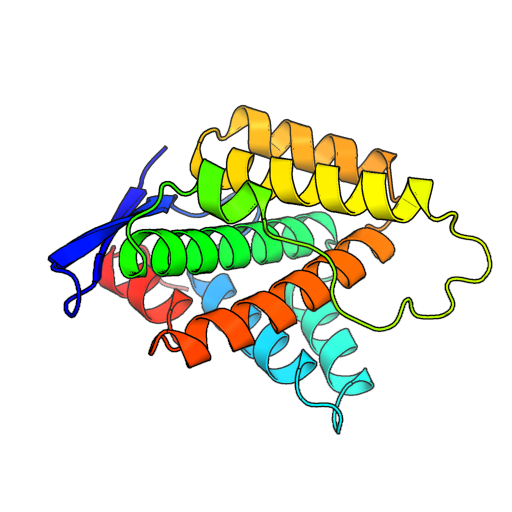O 1
ATOM 704 N N . THR A 1 91 ? 1.875 8.476 5.114 1.00 90.69 91 THR A N 1
ATOM 705 C CA . THR A 1 91 ? 2.188 8.180 3.706 1.00 90.69 91 THR A CA 1
ATOM 706 C C . THR A 1 91 ? 3.147 9.202 3.100 1.00 90.69 91 THR A C 1
ATOM 708 O O . THR A 1 91 ? 3.981 8.851 2.268 1.00 90.69 91 THR A O 1
ATOM 711 N N . SER A 1 92 ? 3.089 10.464 3.541 1.00 88.69 92 SER A N 1
ATOM 712 C CA . SER A 1 92 ? 4.035 11.497 3.100 1.00 88.69 92 SER A CA 1
ATOM 713 C C . SER A 1 92 ? 5.494 11.185 3.461 1.00 88.69 92 SER A C 1
ATOM 715 O O . SER A 1 92 ? 6.399 11.622 2.753 1.00 88.69 92 SER A O 1
ATOM 717 N N . ALA A 1 93 ? 5.713 10.396 4.518 1.00 86.69 93 ALA A N 1
ATOM 718 C CA . ALA A 1 93 ? 7.030 10.000 5.005 1.00 86.69 93 ALA A CA 1
ATOM 719 C C . ALA A 1 93 ? 7.503 8.636 4.468 1.00 86.69 93 ALA A C 1
ATOM 721 O O . ALA A 1 93 ? 8.669 8.284 4.662 1.00 86.69 93 ALA A O 1
ATOM 722 N N . LEU A 1 94 ? 6.636 7.868 3.789 1.00 85.56 94 LEU A N 1
ATOM 723 C CA . LEU A 1 94 ? 7.042 6.628 3.119 1.00 85.56 94 LEU A CA 1
ATOM 724 C C . LEU A 1 94 ? 8.077 6.952 2.056 1.00 85.56 94 LEU A C 1
ATOM 726 O O . LEU A 1 94 ? 7.900 7.899 1.305 1.00 85.56 94 LEU A O 1
ATOM 730 N N . GLY A 1 95 ? 9.144 6.183 1.935 1.00 80.62 95 GLY A N 1
ATOM 731 C CA . GLY A 1 95 ? 10.170 6.454 0.937 1.00 80.62 95 GLY A CA 1
ATOM 732 C C . GLY A 1 95 ? 10.990 5.221 0.647 1.00 80.62 95 GLY A C 1
ATOM 733 O O . GLY A 1 95 ? 11.013 4.275 1.436 1.00 80.62 95 GLY A O 1
ATOM 734 N N . TYR A 1 96 ? 11.652 5.245 -0.499 1.00 74.69 96 TYR A N 1
ATOM 735 C CA . TYR A 1 96 ? 12.570 4.193 -0.882 1.00 74.69 96 TYR A CA 1
ATOM 736 C C . TYR A 1 96 ? 13.792 4.198 0.054 1.00 74.69 96 TYR A C 1
ATOM 738 O O . TYR A 1 96 ? 14.422 5.239 0.246 1.00 74.69 96 TYR A O 1
ATOM 746 N N . ARG A 1 97 ? 14.130 3.048 0.656 1.00 66.62 97 ARG A N 1
ATOM 747 C CA . ARG A 1 97 ? 15.278 2.912 1.583 1.00 66.62 97 ARG A CA 1
ATOM 748 C C . ARG A 1 97 ? 16.326 1.869 1.164 1.00 66.62 97 ARG A C 1
ATOM 750 O O . ARG A 1 97 ? 17.306 1.696 1.882 1.00 66.62 97 ARG A O 1
ATOM 757 N N . GLY A 1 98 ? 16.144 1.172 0.042 1.00 63.12 98 GLY A N 1
ATOM 758 C CA . GLY A 1 98 ? 17.062 0.110 -0.387 1.00 63.12 98 GLY A CA 1
ATOM 759 C C . GLY A 1 98 ? 18.270 0.607 -1.196 1.00 63.12 98 GLY A C 1
ATOM 760 O O . GLY A 1 98 ? 18.452 1.799 -1.441 1.00 63.12 98 GLY A O 1
ATOM 761 N N . LEU A 1 99 ? 19.085 -0.326 -1.697 1.00 57.19 99 LEU A N 1
ATOM 762 C CA . LEU A 1 99 ? 20.110 -0.033 -2.708 1.00 57.19 99 LEU A CA 1
ATOM 763 C C . LEU A 1 99 ? 19.429 0.193 -4.054 1.00 57.19 99 LEU A C 1
ATOM 765 O O . LEU A 1 99 ? 18.677 -0.676 -4.476 1.00 57.19 99 LEU A O 1
ATOM 769 N N . ARG A 1 100 ? 19.640 1.336 -4.723 1.00 60.75 100 ARG A N 1
ATOM 770 C CA . ARG A 1 100 ? 19.196 1.523 -6.118 1.00 60.75 100 ARG A CA 1
ATOM 771 C C . ARG A 1 100 ? 19.810 0.379 -6.935 1.00 60.75 100 ARG A C 1
ATOM 773 O O . ARG A 1 100 ? 21.013 0.414 -7.174 1.00 60.75 100 ARG A O 1
ATOM 780 N N . PHE A 1 101 ? 19.041 -0.669 -7.258 1.00 54.38 101 PHE A N 1
ATOM 781 C CA . PHE A 1 101 ? 19.539 -1.706 -8.160 1.00 54.38 101 PHE A CA 1
ATOM 782 C C . PHE A 1 101 ? 19.904 -1.008 -9.462 1.00 54.38 101 PHE A C 1
ATOM 784 O O . PHE A 1 101 ? 19.269 -0.014 -9.823 1.00 54.38 101 PHE A O 1
ATOM 791 N N . ASP A 1 102 ? 20.962 -1.494 -10.101 1.00 51.56 102 ASP A N 1
ATOM 792 C CA . ASP A 1 102 ? 21.599 -0.890 -11.265 1.00 51.56 102 ASP A CA 1
ATOM 793 C C . ASP A 1 102 ? 20.685 -0.949 -12.505 1.00 51.56 102 ASP A C 1
ATOM 795 O O . ASP A 1 102 ? 20.957 -1.618 -13.498 1.00 51.56 102 ASP A O 1
ATOM 799 N N . LEU A 1 103 ? 19.560 -0.231 -12.453 1.00 57.31 103 LEU A N 1
ATOM 800 C CA . LEU A 1 103 ? 18.866 0.301 -13.613 1.00 57.31 103 LEU A CA 1
ATOM 801 C C . LEU A 1 103 ? 19.765 1.425 -14.132 1.00 57.31 103 LEU A C 1
ATOM 803 O O . LEU A 1 103 ? 19.480 2.603 -13.930 1.00 57.31 103 LEU A O 1
ATOM 807 N N . SER A 1 104 ? 20.890 1.039 -14.736 1.00 47.53 104 SER A N 1
ATOM 808 C CA . SER A 1 104 ? 22.052 1.858 -15.125 1.00 47.53 104 SER A CA 1
ATOM 809 C C . SER A 1 104 ? 21.756 3.072 -16.028 1.00 47.53 104 SER A C 1
ATOM 811 O O . SER A 1 104 ? 22.672 3.798 -16.413 1.00 47.53 104 SER A O 1
ATOM 813 N N . GLY A 1 105 ? 20.484 3.338 -16.345 1.00 58.97 105 GLY A N 1
ATOM 814 C CA . GLY A 1 105 ? 20.007 4.505 -17.091 1.00 58.97 105 GLY A CA 1
ATOM 815 C C . GLY A 1 105 ? 18.993 5.403 -16.364 1.00 58.97 105 GLY A C 1
ATOM 816 O O . GLY A 1 105 ? 18.595 6.419 -16.930 1.00 58.97 105 GLY A O 1
ATOM 817 N N . GLU A 1 106 ? 18.555 5.080 -15.143 1.00 71.19 106 GLU A N 1
ATOM 818 C CA . GLU A 1 106 ? 17.511 5.853 -14.454 1.00 71.19 106 GLU A CA 1
ATOM 819 C C . GLU A 1 106 ? 18.090 7.019 -13.637 1.00 71.19 106 GLU A C 1
ATOM 821 O O . GLU A 1 106 ? 18.912 6.841 -12.737 1.00 71.19 106 GLU A O 1
ATOM 826 N N . SER A 1 107 ? 17.620 8.240 -13.916 1.00 77.31 107 SER A N 1
ATOM 827 C CA . SER A 1 107 ? 18.021 9.432 -13.159 1.00 77.31 107 SER A CA 1
ATOM 828 C C . SER A 1 107 ? 17.419 9.456 -11.748 1.00 77.31 107 SER A C 1
ATOM 830 O O . SER A 1 107 ? 16.336 8.925 -11.504 1.00 77.31 107 SER A O 1
ATOM 832 N N . GLU A 1 108 ? 18.066 10.153 -10.810 1.00 80.25 108 GLU A N 1
ATOM 833 C CA . GLU A 1 108 ? 17.519 10.404 -9.465 1.00 80.25 108 GLU A CA 1
ATOM 834 C C . GLU A 1 108 ? 16.126 11.055 -9.498 1.00 80.25 108 GLU A C 1
ATOM 836 O O . GLU A 1 108 ? 15.245 10.700 -8.715 1.00 80.25 108 GLU A O 1
ATOM 841 N N . GLN A 1 109 ? 15.895 11.947 -10.463 1.00 84.44 109 GLN A N 1
ATOM 842 C CA . GLN A 1 109 ? 14.591 12.568 -10.681 1.00 84.44 109 GLN A CA 1
ATOM 843 C C . GLN A 1 109 ? 13.513 11.534 -11.041 1.00 84.44 109 GLN A C 1
ATOM 845 O O . GLN A 1 109 ? 12.360 11.665 -10.628 1.00 84.44 109 GLN A O 1
ATOM 850 N N . SER A 1 110 ? 13.886 10.502 -11.796 1.00 84.44 110 SER A N 1
ATOM 851 C CA . SER A 1 110 ? 13.011 9.396 -12.186 1.00 84.44 110 SER A CA 1
ATOM 852 C C . SER A 1 110 ? 12.532 8.608 -10.965 1.00 84.44 110 SER A C 1
ATOM 854 O O . SER A 1 110 ? 11.333 8.380 -10.796 1.00 84.44 110 SER A O 1
ATOM 856 N N . TRP A 1 111 ? 13.459 8.289 -10.056 1.00 84.62 111 TRP A N 1
ATOM 857 C CA . TRP A 1 111 ? 13.167 7.630 -8.781 1.00 84.62 111 TRP A CA 1
ATOM 858 C C . TRP A 1 111 ? 12.246 8.469 -7.897 1.00 84.62 111 TRP A C 1
ATOM 860 O O . TRP A 1 111 ? 11.206 7.981 -7.458 1.00 84.62 111 TRP A O 1
ATOM 870 N N . ALA A 1 112 ? 12.573 9.750 -7.707 1.00 87.81 112 ALA A N 1
ATOM 871 C CA . ALA A 1 112 ? 11.757 10.66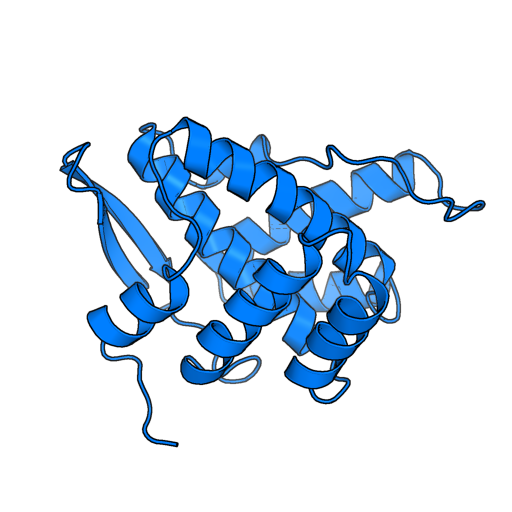4 -6.911 1.00 87.81 112 ALA A CA 1
ATOM 872 C C . ALA A 1 112 ? 10.334 10.817 -7.480 1.00 87.81 112 ALA A C 1
ATOM 874 O O . ALA A 1 112 ? 9.356 10.858 -6.729 1.00 87.81 112 ALA A O 1
ATOM 875 N N . THR A 1 113 ? 10.209 10.851 -8.811 1.00 91.50 113 THR A N 1
ATOM 876 C CA . THR A 1 113 ? 8.912 10.885 -9.502 1.00 91.50 113 THR A CA 1
ATOM 877 C C . THR A 1 113 ? 8.124 9.600 -9.252 1.00 91.50 113 THR A C 1
ATOM 879 O O . THR A 1 113 ? 6.935 9.669 -8.942 1.00 91.50 113 THR A O 1
ATOM 882 N N . GLY A 1 114 ? 8.781 8.439 -9.328 1.00 92.19 114 GLY A N 1
ATOM 883 C CA . GLY A 1 114 ? 8.180 7.143 -9.016 1.00 92.19 114 GLY A CA 1
ATOM 884 C C . GLY A 1 114 ? 7.688 7.059 -7.571 1.00 92.19 114 GLY A C 1
ATOM 885 O O . GLY A 1 114 ? 6.522 6.759 -7.340 1.00 92.19 114 GLY A O 1
ATOM 886 N N . GLU A 1 115 ? 8.523 7.419 -6.594 1.00 92.12 115 GLU A N 1
ATOM 887 C CA . GLU A 1 115 ? 8.126 7.460 -5.181 1.00 92.12 115 GLU A CA 1
ATOM 888 C C . GLU A 1 115 ? 6.923 8.376 -4.940 1.00 92.12 115 GLU A C 1
ATOM 890 O O . GLU A 1 115 ? 5.972 7.996 -4.257 1.00 92.12 115 GLU A O 1
ATOM 895 N N . GLN A 1 116 ? 6.936 9.586 -5.509 1.00 93.75 116 GLN A N 1
ATOM 896 C CA . GLN A 1 116 ? 5.819 10.514 -5.364 1.00 93.75 116 GLN A CA 1
ATOM 897 C C . GLN A 1 116 ? 4.540 9.952 -5.995 1.00 93.75 116 GLN A C 1
ATOM 899 O O . GLN A 1 116 ? 3.462 10.097 -5.415 1.00 93.75 116 GLN A O 1
ATOM 904 N N . ALA A 1 117 ? 4.651 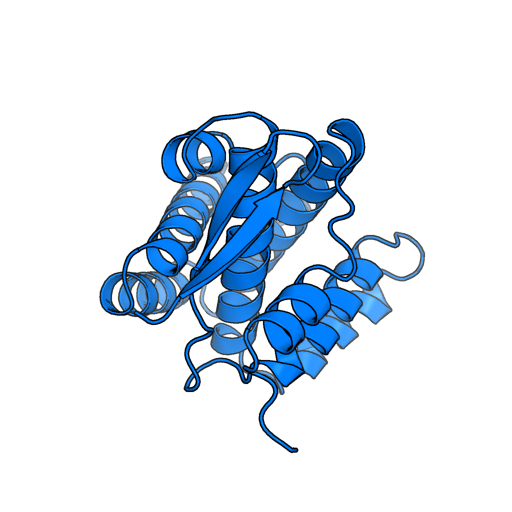9.311 -7.160 1.00 95.25 117 ALA A N 1
ATOM 905 C CA . ALA A 1 117 ? 3.530 8.660 -7.819 1.00 95.25 117 ALA A CA 1
ATOM 906 C C . ALA A 1 117 ? 2.950 7.541 -6.938 1.00 95.25 117 ALA A C 1
ATOM 908 O O . ALA A 1 117 ? 1.733 7.494 -6.753 1.00 95.25 117 ALA A O 1
ATOM 909 N N . LEU A 1 118 ? 3.797 6.708 -6.325 1.00 96.12 118 LEU A N 1
ATOM 910 C CA . LEU A 1 118 ? 3.380 5.635 -5.416 1.00 96.12 118 LEU A CA 1
ATOM 911 C C . LEU A 1 118 ? 2.713 6.160 -4.141 1.00 96.12 118 LEU A C 1
ATOM 913 O O . LEU A 1 118 ? 1.634 5.690 -3.791 1.00 96.12 118 LEU A O 1
ATOM 917 N N . ARG A 1 119 ? 3.270 7.198 -3.498 1.00 95.81 119 ARG A N 1
ATOM 918 C CA . ARG A 1 119 ? 2.624 7.862 -2.346 1.00 95.81 119 ARG A CA 1
ATOM 919 C C . ARG A 1 119 ? 1.216 8.350 -2.692 1.00 95.81 119 ARG A C 1
ATOM 921 O O . ARG A 1 119 ? 0.294 8.178 -1.900 1.00 95.81 119 ARG A O 1
ATOM 928 N N . ARG A 1 120 ? 1.039 8.949 -3.877 1.00 96.00 120 ARG A N 1
ATOM 929 C CA . ARG A 1 120 ? -0.285 9.382 -4.354 1.00 96.00 120 ARG A CA 1
ATOM 930 C C . ARG A 1 120 ? -1.226 8.204 -4.566 1.00 96.00 120 ARG A C 1
ATOM 932 O O . ARG A 1 120 ? -2.380 8.322 -4.185 1.00 96.00 120 ARG A O 1
ATOM 939 N N . GLY A 1 121 ? -0.746 7.084 -5.103 1.00 97.19 121 GLY A N 1
ATOM 940 C CA . GLY A 1 121 ? -1.566 5.882 -5.267 1.00 97.19 121 GLY A CA 1
ATOM 941 C C . GLY A 1 121 ? -2.019 5.294 -3.937 1.00 97.19 121 GLY A C 1
ATOM 942 O O . GLY A 1 121 ? -3.188 4.962 -3.794 1.00 97.19 121 GLY A O 1
ATOM 943 N N . VAL A 1 122 ? -1.128 5.22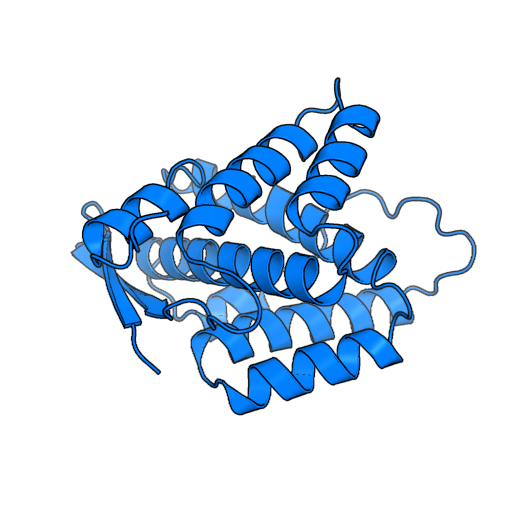1 -2.942 1.00 96.69 122 VAL A N 1
ATOM 944 C CA . VAL A 1 122 ? -1.472 4.730 -1.594 1.00 96.69 122 VAL A CA 1
ATOM 945 C C . VAL A 1 122 ? -2.577 5.591 -0.974 1.00 96.69 122 VAL A C 1
ATOM 947 O O . VAL A 1 122 ? -3.524 5.061 -0.388 1.00 96.69 122 VAL A O 1
ATOM 950 N N . LEU A 1 123 ? -2.491 6.916 -1.145 1.00 96.06 123 LEU A N 1
ATOM 951 C CA . LEU A 1 123 ? -3.541 7.838 -0.710 1.00 96.06 123 LEU A CA 1
ATOM 952 C C . LEU A 1 123 ? -4.823 7.674 -1.515 1.00 96.06 123 LEU A C 1
ATOM 954 O O . LEU A 1 123 ? -5.889 7.602 -0.918 1.00 96.06 123 LEU A O 1
ATOM 958 N N . ALA A 1 124 ? -4.719 7.567 -2.836 1.00 96.56 124 ALA A N 1
ATOM 959 C CA . ALA A 1 124 ? -5.861 7.384 -3.714 1.00 96.56 124 ALA A CA 1
ATOM 960 C C . ALA A 1 124 ? -6.660 6.135 -3.331 1.00 96.56 124 ALA A C 1
ATOM 962 O O . ALA A 1 124 ? -7.870 6.233 -3.147 1.00 96.56 124 ALA A O 1
ATOM 963 N N . VAL A 1 125 ? -5.989 5.003 -3.084 1.00 96.75 125 VAL A N 1
ATOM 964 C CA . VAL A 1 125 ? -6.646 3.780 -2.600 1.00 96.75 125 VAL A CA 1
ATOM 965 C C . VAL A 1 125 ? -7.382 4.036 -1.286 1.00 96.75 125 VAL A C 1
ATOM 967 O O . VAL A 1 125 ? -8.505 3.571 -1.118 1.00 96.75 125 VAL A O 1
ATOM 970 N N . ALA A 1 126 ? -6.793 4.810 -0.371 1.00 93.69 126 ALA A N 1
ATOM 971 C CA . ALA A 1 126 ? -7.406 5.133 0.915 1.00 93.69 126 ALA A CA 1
ATOM 972 C C . ALA A 1 126 ? -8.612 6.085 0.815 1.00 93.69 126 ALA A C 1
ATOM 974 O O . ALA A 1 126 ? -9.422 6.117 1.741 1.00 93.69 126 ALA A O 1
ATOM 975 N N . THR A 1 127 ? -8.737 6.881 -0.255 1.00 92.12 127 THR A N 1
ATOM 976 C CA . THR A 1 127 ? -9.682 8.013 -0.285 1.00 92.12 127 THR A CA 1
ATOM 977 C C . THR A 1 127 ? -10.678 8.009 -1.439 1.00 92.12 127 THR A C 1
ATOM 979 O O . THR A 1 127 ? -11.783 8.521 -1.265 1.00 92.12 127 THR A O 1
ATOM 982 N N . SER A 1 128 ? -10.330 7.483 -2.615 1.00 94.38 128 SER A N 1
ATOM 983 C CA . SER A 1 128 ? -11.113 7.683 -3.840 1.00 94.38 128 SER A CA 1
ATOM 984 C C . SER A 1 128 ? -10.878 6.595 -4.892 1.00 94.38 128 SER A C 1
ATOM 986 O O . SER A 1 128 ? -9.761 6.360 -5.357 1.00 94.38 128 SER A O 1
ATOM 988 N N . VAL A 1 129 ? -11.974 5.970 -5.333 1.00 94.69 129 VAL A N 1
ATOM 989 C CA . VAL A 1 129 ? -11.964 4.989 -6.433 1.00 94.69 129 VAL A CA 1
ATOM 990 C C . VAL A 1 129 ? -11.518 5.641 -7.744 1.00 94.69 129 VAL A C 1
ATOM 992 O O . VAL A 1 129 ? -10.701 5.082 -8.468 1.00 94.69 129 VAL A O 1
ATOM 995 N N . GLU A 1 130 ? -11.998 6.853 -8.024 1.00 96.19 130 GLU A N 1
ATOM 996 C CA . GLU A 1 130 ? -11.650 7.590 -9.242 1.00 96.19 130 GLU A CA 1
ATOM 997 C C . GLU A 1 130 ? -10.160 7.955 -9.274 1.00 96.19 130 GLU A C 1
ATOM 999 O O . GLU A 1 130 ? -9.479 7.690 -10.267 1.00 96.19 130 GLU A O 1
ATOM 1004 N N . ASP A 1 131 ? -9.621 8.460 -8.159 1.00 96.50 131 ASP A N 1
ATOM 1005 C CA . ASP A 1 131 ? -8.194 8.793 -8.069 1.00 96.50 131 ASP A CA 1
ATOM 1006 C C . ASP A 1 131 ? -7.323 7.537 -8.173 1.00 96.50 131 ASP A C 1
ATOM 1008 O O . ASP A 1 131 ? -6.210 7.591 -8.700 1.00 96.50 131 ASP A O 1
ATOM 1012 N N . THR A 1 132 ? -7.822 6.395 -7.687 1.00 97.06 132 THR A N 1
ATOM 1013 C CA . THR A 1 132 ? -7.130 5.107 -7.796 1.00 97.06 132 THR A CA 1
ATOM 1014 C C . THR A 1 132 ? -6.980 4.708 -9.261 1.00 97.06 132 THR A C 1
ATOM 1016 O O . THR A 1 132 ? -5.873 4.386 -9.700 1.00 97.06 132 THR A O 1
ATOM 1019 N N . HIS A 1 133 ? -8.064 4.786 -10.038 1.00 96.69 133 HIS A N 1
ATOM 1020 C CA . HIS A 1 133 ? -8.037 4.485 -11.472 1.00 96.69 133 HIS A CA 1
ATOM 1021 C C . HIS A 1 133 ? -7.102 5.435 -12.223 1.00 96.69 133 HIS A C 1
ATOM 1023 O O . HIS A 1 133 ? -6.301 5.003 -13.057 1.00 96.69 133 HIS A O 1
ATOM 1029 N N . GLU A 1 134 ? -7.155 6.727 -11.900 1.00 97.19 134 GLU A N 1
ATOM 1030 C CA . GLU A 1 134 ? -6.278 7.723 -12.506 1.00 97.19 134 GLU A CA 1
ATOM 1031 C C . GLU A 1 134 ? -4.800 7.454 -12.182 1.00 97.19 134 GLU A C 1
ATOM 1033 O O . GLU A 1 134 ? -3.959 7.502 -13.083 1.00 97.19 134 GLU A O 1
ATOM 1038 N N . CYS A 1 135 ? -4.472 7.089 -10.938 1.00 97.31 135 CYS A N 1
ATOM 1039 C CA . CYS A 1 135 ? -3.109 6.724 -10.550 1.00 97.31 135 CYS A CA 1
ATOM 1040 C C . CYS A 1 135 ? -2.598 5.517 -11.343 1.00 97.31 135 CYS A C 1
ATOM 1042 O O . CYS A 1 135 ? -1.526 5.601 -11.943 1.00 97.31 135 CYS A O 1
ATOM 1044 N N . LEU A 1 136 ? -3.373 4.431 -11.424 1.00 96.06 136 LEU A N 1
ATOM 1045 C CA . LEU A 1 136 ? -2.996 3.238 -12.193 1.00 96.06 136 LEU A CA 1
ATOM 1046 C C . LEU A 1 136 ? -2.794 3.561 -13.683 1.00 96.06 136 LEU A C 1
ATOM 1048 O O . LEU A 1 136 ? -1.825 3.110 -14.300 1.00 96.06 136 LEU A O 1
ATOM 1052 N N . ARG A 1 137 ? -3.648 4.419 -14.257 1.00 95.56 137 ARG A N 1
ATOM 1053 C CA . ARG A 1 137 ? -3.502 4.897 -15.639 1.00 95.56 137 ARG A CA 1
ATOM 1054 C C . ARG A 1 137 ? -2.228 5.720 -15.832 1.00 95.56 137 ARG A C 1
ATOM 1056 O O . ARG A 1 137 ? -1.580 5.621 -16.874 1.00 95.56 137 ARG A O 1
ATOM 1063 N N . VAL A 1 138 ? -1.884 6.581 -14.875 1.00 95.69 138 VAL A N 1
ATOM 1064 C CA . VAL A 1 138 ? -0.648 7.377 -14.901 1.00 95.69 138 VAL A CA 1
ATOM 1065 C C . VAL A 1 138 ? 0.577 6.476 -14.772 1.00 95.69 138 VAL A C 1
ATOM 1067 O O . VAL A 1 138 ? 1.548 6.685 -15.495 1.00 95.69 138 VAL A O 1
ATOM 1070 N N . TYR A 1 139 ? 0.524 5.443 -13.934 1.00 95.56 139 TYR A N 1
ATOM 1071 C CA . TYR A 1 139 ? 1.631 4.503 -13.761 1.00 95.56 139 TYR A CA 1
ATOM 1072 C C . TYR A 1 139 ? 1.993 3.805 -15.067 1.00 95.56 139 TYR A C 1
ATOM 1074 O O . TYR A 1 139 ? 3.161 3.809 -15.441 1.00 95.56 139 TYR A O 1
ATOM 1082 N N . GLY A 1 140 ? 0.998 3.319 -15.817 1.00 92.56 140 GLY A N 1
ATOM 1083 C CA . GLY A 1 140 ? 1.238 2.693 -17.121 1.00 92.56 140 GLY A CA 1
ATOM 1084 C C . GLY A 1 140 ? 1.885 3.626 -18.156 1.00 92.56 140 GLY A C 1
ATOM 1085 O O . GLY A 1 140 ? 2.543 3.153 -19.077 1.00 92.56 140 GLY A O 1
ATOM 1086 N N . ARG A 1 141 ? 1.736 4.952 -18.005 1.00 93.12 141 ARG A N 1
ATOM 1087 C CA . ARG A 1 141 ? 2.425 5.953 -18.842 1.00 93.12 141 ARG A CA 1
ATOM 1088 C C . ARG A 1 141 ? 3.837 6.267 -18.346 1.00 93.12 141 ARG A C 1
ATOM 1090 O O . ARG A 1 141 ? 4.712 6.525 -19.163 1.00 93.12 141 ARG A O 1
ATOM 1097 N N . LEU A 1 142 ? 4.035 6.30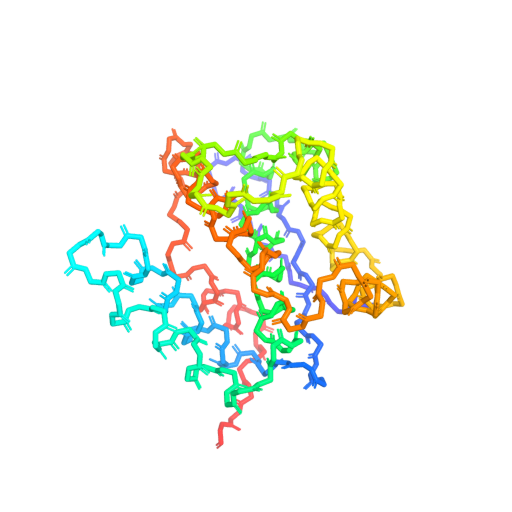2 -17.027 1.00 90.44 142 LEU A N 1
ATOM 1098 C CA . LEU A 1 142 ? 5.324 6.603 -16.395 1.00 90.44 142 LEU A CA 1
ATOM 1099 C C . LEU A 1 142 ? 6.316 5.443 -16.491 1.00 90.44 142 LEU A C 1
ATOM 1101 O O . LEU A 1 142 ? 7.523 5.677 -16.481 1.00 90.44 142 LEU A O 1
ATOM 1105 N N . ASP A 1 143 ? 5.808 4.217 -16.503 1.00 88.69 143 ASP A N 1
ATOM 1106 C CA . ASP A 1 143 ? 6.590 2.988 -16.480 1.00 88.69 143 ASP A CA 1
ATOM 1107 C C . ASP A 1 143 ? 5.829 1.883 -17.231 1.00 88.69 143 ASP A C 1
ATOM 1109 O O . ASP A 1 143 ? 5.076 1.117 -16.622 1.00 88.69 143 ASP A O 1
ATOM 1113 N N . PRO A 1 144 ? 5.942 1.821 -18.571 1.00 86.81 144 PRO A N 1
ATOM 1114 C CA . PRO A 1 144 ? 5.310 0.768 -19.357 1.00 86.81 144 PRO A CA 1
ATOM 1115 C C . PRO A 1 144 ? 5.760 -0.618 -18.873 1.00 86.81 144 PRO A C 1
ATOM 1117 O O . PRO A 1 144 ? 6.946 -0.929 -18.869 1.00 86.81 144 PRO A O 1
ATOM 1120 N N . GLY A 1 145 ? 4.812 -1.455 -18.449 1.00 83.88 145 GLY A N 1
ATOM 1121 C CA . GLY A 1 145 ? 5.099 -2.763 -17.840 1.00 83.88 145 GLY A CA 1
ATOM 1122 C C . GLY A 1 145 ? 5.288 -2.737 -16.317 1.00 83.88 145 GLY A C 1
ATOM 1123 O O . GLY A 1 145 ? 5.340 -3.799 -15.708 1.00 83.88 145 GLY A O 1
ATOM 1124 N N . LEU A 1 146 ? 5.312 -1.553 -15.694 1.00 89.62 146 LEU A N 1
ATOM 1125 C CA . LEU A 1 146 ? 5.282 -1.326 -14.241 1.00 89.62 146 LEU A CA 1
ATOM 1126 C C . LEU A 1 146 ? 6.438 -1.952 -13.441 1.00 89.62 146 LEU A C 1
ATOM 1128 O O . LEU A 1 146 ? 6.367 -2.005 -12.212 1.00 89.62 146 LEU A O 1
ATOM 1132 N N . ALA A 1 147 ? 7.498 -2.419 -14.102 1.00 85.12 147 ALA A N 1
ATOM 1133 C CA . ALA A 1 147 ? 8.590 -3.145 -13.461 1.00 85.12 147 ALA A CA 1
ATOM 1134 C C . ALA A 1 147 ? 9.359 -2.270 -12.460 1.00 85.12 147 ALA A C 1
ATOM 1136 O O . ALA A 1 147 ? 9.625 -2.689 -11.330 1.00 85.12 147 ALA A O 1
ATOM 1137 N N . ARG A 1 148 ? 9.673 -1.026 -12.836 1.00 85.88 148 ARG A N 1
ATOM 1138 C CA . ARG A 1 148 ? 10.396 -0.094 -11.966 1.00 85.88 148 ARG A CA 1
ATOM 1139 C C . ARG A 1 148 ? 9.525 0.334 -10.789 1.00 85.88 148 ARG A C 1
ATOM 1141 O O . ARG A 1 148 ? 9.985 0.305 -9.652 1.00 85.88 148 ARG A O 1
ATOM 1148 N N . LEU A 1 149 ? 8.273 0.719 -11.031 1.00 91.00 149 LEU A N 1
ATOM 1149 C CA . LEU A 1 149 ? 7.337 1.100 -9.970 1.00 91.00 149 LEU A CA 1
ATOM 1150 C C . LEU A 1 149 ? 7.078 -0.067 -9.016 1.00 91.00 149 LEU A C 1
ATOM 1152 O O . LEU A 1 149 ? 6.997 0.157 -7.810 1.00 91.00 149 LEU A O 1
ATOM 1156 N N . ARG A 1 150 ? 6.998 -1.305 -9.527 1.00 89.25 150 ARG A N 1
ATOM 1157 C CA . ARG A 1 150 ? 6.858 -2.512 -8.699 1.00 89.25 150 ARG A CA 1
ATOM 1158 C C . ARG A 1 150 ? 8.036 -2.627 -7.754 1.00 89.25 150 ARG A C 1
ATOM 1160 O O . ARG A 1 150 ? 7.845 -2.789 -6.555 1.00 89.25 150 ARG A O 1
ATOM 1167 N N . TRP A 1 151 ? 9.241 -2.488 -8.287 1.00 84.56 151 TRP A N 1
ATOM 1168 C CA . TRP A 1 151 ? 10.455 -2.587 -7.499 1.00 84.56 151 TRP A CA 1
ATOM 1169 C C . TRP A 1 151 ? 10.550 -1.487 -6.424 1.00 84.56 151 TRP A C 1
ATOM 1171 O O . TRP A 1 151 ? 10.840 -1.787 -5.265 1.00 84.56 151 TRP A O 1
ATOM 1181 N N . ILE A 1 152 ? 10.211 -0.231 -6.759 1.00 88.12 152 ILE A N 1
ATOM 1182 C CA . ILE A 1 152 ? 10.143 0.856 -5.761 1.00 88.12 152 ILE A CA 1
ATOM 1183 C C . ILE A 1 152 ? 9.136 0.496 -4.668 1.00 88.12 152 ILE A C 1
ATOM 1185 O O . ILE A 1 152 ? 9.433 0.658 -3.485 1.00 88.12 152 ILE A O 1
ATOM 1189 N N . MET A 1 153 ? 7.955 0.010 -5.057 1.00 92.31 153 MET A N 1
ATOM 1190 C CA . MET A 1 153 ? 6.890 -0.340 -4.123 1.00 92.31 153 MET A CA 1
ATOM 1191 C C . MET A 1 153 ? 7.325 -1.448 -3.164 1.00 92.31 153 MET A C 1
ATOM 1193 O O . MET A 1 153 ? 7.200 -1.278 -1.956 1.00 92.31 153 MET A O 1
ATOM 1197 N N . VAL A 1 154 ? 7.902 -2.539 -3.671 1.00 88.12 154 VAL A N 1
ATOM 1198 C CA . VAL A 1 154 ? 8.391 -3.655 -2.845 1.00 88.12 154 VAL A CA 1
ATOM 1199 C C . VAL A 1 154 ? 9.439 -3.177 -1.833 1.00 88.12 154 VAL A C 1
ATOM 1201 O O . VAL A 1 154 ? 9.383 -3.554 -0.667 1.00 88.12 154 VAL A O 1
ATOM 1204 N N . ALA A 1 155 ? 10.344 -2.277 -2.219 1.00 85.06 155 ALA A N 1
ATOM 1205 C CA . ALA A 1 155 ? 11.327 -1.724 -1.289 1.00 85.06 155 ALA A CA 1
ATOM 1206 C C . ALA A 1 155 ? 10.737 -0.737 -0.261 1.00 85.06 155 ALA A C 1
ATOM 1208 O O . ALA A 1 155 ? 11.197 -0.687 0.881 1.00 85.06 155 ALA A O 1
ATOM 1209 N N . ILE A 1 156 ? 9.716 0.045 -0.636 1.00 90.75 156 ILE A N 1
ATOM 1210 C CA . ILE A 1 156 ? 8.934 0.844 0.326 1.00 90.75 156 ILE A CA 1
ATOM 1211 C C . ILE A 1 156 ? 8.252 -0.090 1.331 1.00 90.75 156 ILE A C 1
ATOM 1213 O O . ILE A 1 156 ? 8.272 0.179 2.532 1.00 90.75 156 ILE A O 1
ATOM 1217 N N . MET A 1 157 ? 7.674 -1.189 0.843 1.00 92.75 157 MET A N 1
ATOM 1218 C CA . MET A 1 157 ? 7.005 -2.197 1.656 1.00 92.75 157 MET A CA 1
ATOM 1219 C C . MET A 1 157 ? 7.976 -2.874 2.630 1.00 92.75 157 MET A C 1
ATOM 1221 O O . MET A 1 157 ? 7.632 -2.980 3.802 1.00 92.75 157 MET A O 1
ATOM 1225 N N . ASP A 1 158 ? 9.194 -3.241 2.216 1.00 88.75 158 ASP A N 1
ATOM 1226 C CA . ASP A 1 158 ? 10.224 -3.781 3.123 1.00 88.75 158 ASP A CA 1
ATOM 1227 C C . ASP A 1 158 ? 10.516 -2.803 4.275 1.00 88.75 158 ASP A C 1
ATOM 1229 O O . ASP A 1 158 ? 10.351 -3.136 5.452 1.00 88.75 158 ASP A O 1
ATOM 1233 N N . GLY A 1 159 ? 10.816 -1.539 3.954 1.00 88.88 159 GLY A N 1
ATOM 1234 C CA . GLY A 1 159 ? 11.028 -0.503 4.969 1.00 88.88 159 GLY A CA 1
ATOM 1235 C C . GLY A 1 159 ? 9.822 -0.309 5.900 1.00 88.88 159 GLY A C 1
ATOM 1236 O O . GLY A 1 159 ? 9.993 -0.135 7.109 1.00 88.88 159 GLY A O 1
ATOM 1237 N N . LEU A 1 160 ? 8.605 -0.383 5.355 1.00 92.94 160 LEU A N 1
ATOM 1238 C CA . LEU A 1 160 ? 7.364 -0.306 6.124 1.00 92.94 160 LEU A CA 1
ATOM 1239 C C . LEU A 1 160 ? 7.196 -1.505 7.065 1.00 92.94 160 LEU A C 1
ATOM 1241 O O . LEU A 1 160 ? 6.806 -1.301 8.214 1.00 92.94 160 LEU A O 1
ATOM 1245 N N . THR A 1 161 ? 7.523 -2.728 6.634 1.00 92.38 161 THR A N 1
ATOM 1246 C CA . THR A 1 161 ? 7.448 -3.911 7.508 1.00 92.38 161 THR A CA 1
ATOM 1247 C C . THR A 1 161 ? 8.387 -3.798 8.704 1.00 92.38 161 THR A C 1
ATOM 1249 O O . THR A 1 161 ? 7.966 -4.039 9.834 1.00 92.38 161 THR A O 1
ATOM 1252 N N . GLN A 1 162 ? 9.613 -3.316 8.491 1.00 90.19 162 GLN A N 1
ATOM 1253 C CA . GLN A 1 162 ? 10.570 -3.074 9.571 1.00 90.19 162 GLN A CA 1
ATOM 1254 C C . GLN A 1 162 ? 10.055 -2.011 10.553 1.00 90.19 162 GLN A C 1
ATOM 1256 O O . GLN A 1 162 ? 10.178 -2.165 11.770 1.00 90.19 162 GLN A O 1
ATOM 1261 N N . ASP A 1 163 ? 9.458 -0.927 10.047 1.00 91.38 163 ASP A N 1
ATOM 1262 C CA . ASP A 1 163 ? 8.891 0.126 10.892 1.00 91.38 163 ASP A CA 1
ATOM 1263 C C . ASP A 1 163 ? 7.633 -0.358 11.648 1.00 91.38 163 ASP A C 1
ATOM 1265 O O . ASP A 1 163 ? 7.443 0.016 12.808 1.00 91.38 163 ASP A O 1
ATOM 1269 N N . MET A 1 164 ? 6.815 -1.243 11.066 1.00 93.94 164 MET A N 1
ATOM 1270 C CA . MET A 1 164 ? 5.709 -1.910 11.769 1.00 93.94 164 MET A CA 1
ATOM 1271 C C . MET A 1 164 ? 6.215 -2.765 12.932 1.00 93.94 164 MET A C 1
ATOM 1273 O O . MET A 1 164 ? 5.758 -2.588 14.065 1.00 93.94 164 MET A O 1
ATOM 1277 N N . GLU A 1 165 ? 7.197 -3.632 12.681 1.00 94.12 165 GLU A N 1
ATOM 1278 C CA . GLU A 1 165 ? 7.764 -4.523 13.698 1.00 94.12 165 GLU A CA 1
ATOM 1279 C C . GLU A 1 165 ? 8.386 -3.730 14.855 1.00 94.12 165 GLU A C 1
ATOM 1281 O O . GLU A 1 165 ? 8.136 -4.032 16.025 1.00 94.12 165 GLU A O 1
ATOM 1286 N N . ARG A 1 166 ? 9.101 -2.636 14.553 1.00 92.06 166 ARG A N 1
ATOM 1287 C CA . ARG A 1 166 ? 9.643 -1.703 15.562 1.00 92.06 166 ARG A CA 1
ATOM 1288 C C . ARG A 1 166 ? 8.570 -1.075 16.449 1.00 92.06 166 ARG A C 1
ATOM 1290 O O . ARG A 1 166 ? 8.848 -0.761 17.603 1.00 92.06 166 ARG A O 1
ATOM 1297 N N . ASN A 1 167 ? 7.358 -0.892 15.930 1.00 91.44 167 ASN A N 1
ATOM 1298 C CA . ASN A 1 167 ? 6.218 -0.348 16.669 1.00 91.44 167 ASN A CA 1
ATOM 1299 C C . ASN A 1 167 ? 5.317 -1.439 17.277 1.00 91.44 167 ASN A C 1
ATOM 1301 O O . ASN A 1 167 ? 4.229 -1.131 17.772 1.00 91.44 167 ASN A O 1
ATOM 1305 N N . GLY A 1 168 ? 5.755 -2.704 17.267 1.00 92.50 168 GLY A N 1
ATOM 1306 C CA . GLY A 1 168 ? 5.019 -3.832 17.837 1.00 92.50 168 GLY A CA 1
ATOM 1307 C C . GLY A 1 168 ? 3.796 -4.251 17.018 1.00 92.50 168 GLY A C 1
ATOM 1308 O O . GLY A 1 168 ? 2.818 -4.730 17.594 1.00 92.50 168 GLY A O 1
ATOM 1309 N N . LEU A 1 169 ? 3.821 -4.030 15.701 1.00 92.75 169 LEU A N 1
ATOM 1310 C CA . LEU A 1 169 ? 2.826 -4.519 14.749 1.00 92.75 169 LEU A CA 1
ATOM 1311 C C . LEU A 1 169 ? 3.441 -5.612 13.872 1.00 92.75 169 LEU A C 1
ATOM 1313 O O . LEU A 1 169 ? 4.536 -5.446 13.347 1.00 92.75 169 LEU A O 1
ATOM 1317 N N . SER A 1 170 ? 2.710 -6.708 13.667 1.00 91.44 170 SER A N 1
ATOM 1318 C CA . SER A 1 170 ? 3.040 -7.670 12.612 1.00 91.44 170 SER A CA 1
ATOM 1319 C C . SER A 1 170 ? 2.375 -7.217 11.309 1.00 91.44 170 SER A C 1
ATOM 1321 O O . SER A 1 170 ? 1.151 -7.063 11.311 1.00 91.44 170 SER A O 1
ATOM 1323 N N . PRO A 1 171 ? 3.119 -7.025 10.204 1.00 88.75 171 PRO A N 1
ATOM 1324 C CA . PRO A 1 171 ? 2.513 -6.832 8.884 1.00 88.75 171 PRO A CA 1
ATOM 1325 C C . PRO A 1 171 ? 1.816 -8.106 8.392 1.00 88.75 171 PRO A C 1
ATOM 1327 O O . PRO A 1 171 ? 0.836 -8.032 7.660 1.00 88.75 171 PRO A O 1
ATOM 1330 N N . TRP A 1 172 ? 2.302 -9.274 8.820 1.00 92.31 172 TRP A N 1
ATOM 1331 C CA . TRP A 1 172 ? 1.866 -10.579 8.332 1.00 92.31 172 TRP A CA 1
ATOM 1332 C C . TRP A 1 172 ? 0.545 -11.021 8.958 1.00 92.31 172 TRP A C 1
ATOM 1334 O O . TRP A 1 172 ? 0.391 -10.952 10.182 1.00 92.31 172 TRP A O 1
ATOM 1344 N N . GLY A 1 173 ? -0.366 -11.529 8.123 1.00 90.62 173 GLY A N 1
ATOM 1345 C CA . GLY A 1 173 ? -1.718 -11.932 8.507 1.00 90.62 173 GLY A CA 1
ATOM 1346 C C . GLY A 1 173 ? -2.703 -10.763 8.572 1.00 90.62 173 GLY A C 1
ATOM 1347 O O . GLY A 1 173 ? -3.863 -10.969 8.937 1.00 90.62 173 GLY A O 1
ATOM 1348 N N . ALA A 1 174 ? -2.276 -9.542 8.230 1.00 91.75 174 ALA A N 1
ATOM 1349 C CA . ALA A 1 174 ? -3.134 -8.366 8.277 1.00 91.75 174 ALA A CA 1
ATOM 1350 C C . ALA A 1 174 ? -4.232 -8.460 7.213 1.00 91.75 174 ALA A C 1
ATOM 1352 O O . ALA A 1 174 ? -5.400 -8.223 7.524 1.00 91.75 174 ALA A O 1
ATOM 1353 N N . ALA A 1 175 ? -3.885 -8.870 5.988 1.00 91.31 175 ALA A N 1
ATOM 1354 C CA . ALA A 1 175 ? -4.859 -9.049 4.913 1.00 91.31 175 ALA A CA 1
ATOM 1355 C C . ALA A 1 175 ? -5.957 -10.055 5.303 1.00 91.31 175 ALA A C 1
ATOM 1357 O O . ALA A 1 175 ? -7.146 -9.740 5.232 1.00 91.31 175 ALA A O 1
ATOM 1358 N N . GLU A 1 176 ? -5.569 -11.234 5.798 1.00 91.62 176 GLU A N 1
ATOM 1359 C CA . GLU A 1 176 ? -6.508 -12.273 6.242 1.00 91.62 176 GLU A CA 1
ATOM 1360 C C . GLU A 1 176 ? -7.401 -11.782 7.390 1.00 91.62 176 GLU A C 1
ATOM 1362 O O . GLU A 1 176 ? -8.616 -12.008 7.371 1.00 91.62 176 GLU A O 1
ATOM 1367 N N . HIS A 1 177 ? -6.818 -11.083 8.372 1.00 90.50 177 HIS A N 1
ATOM 1368 C CA . HIS A 1 177 ? -7.558 -10.530 9.504 1.00 90.50 177 HIS A CA 1
ATOM 1369 C C . HIS A 1 177 ? -8.655 -9.563 9.049 1.00 90.50 177 HIS A C 1
ATOM 1371 O O . HIS A 1 177 ? -9.791 -9.670 9.515 1.00 90.50 177 HIS A O 1
ATOM 1377 N N . ILE A 1 178 ? -8.343 -8.662 8.111 1.00 89.75 178 ILE A N 1
ATOM 1378 C CA . ILE A 1 178 ? -9.313 -7.692 7.590 1.00 89.75 178 ILE A CA 1
ATOM 1379 C C . ILE A 1 178 ? -10.371 -8.367 6.736 1.00 89.75 178 ILE A C 1
ATOM 1381 O O . ILE A 1 178 ? -11.557 -8.168 6.981 1.00 89.75 178 ILE A O 1
ATOM 1385 N N . VAL A 1 179 ? -9.970 -9.197 5.774 1.00 87.75 179 VAL A N 1
ATOM 1386 C CA . VAL A 1 179 ? -10.908 -9.844 4.848 1.00 87.75 179 VAL A CA 1
ATOM 1387 C C . VAL A 1 179 ? -11.918 -10.707 5.604 1.00 87.75 179 VAL A C 1
ATOM 1389 O O . VAL A 1 179 ? -13.116 -10.646 5.321 1.00 87.75 179 VAL A O 1
ATOM 1392 N N . ARG A 1 180 ? -11.470 -11.469 6.611 1.00 86.75 180 ARG A N 1
ATOM 1393 C CA . ARG A 1 180 ? -12.374 -12.260 7.457 1.00 86.75 180 ARG A CA 1
ATOM 1394 C C . ARG A 1 180 ? -13.180 -11.396 8.419 1.00 86.75 180 ARG A C 1
ATOM 1396 O O . ARG A 1 180 ? -14.384 -11.599 8.533 1.00 86.75 180 ARG A O 1
ATOM 1403 N N . GLY A 1 181 ? -12.534 -10.455 9.107 1.00 85.50 181 GLY A N 1
ATOM 1404 C CA . GLY A 1 181 ? -13.179 -9.606 10.112 1.00 85.50 181 GLY A CA 1
ATOM 1405 C C . GLY A 1 181 ? -14.265 -8.700 9.530 1.00 85.50 181 GLY A C 1
ATOM 1406 O O . GLY A 1 181 ? -15.281 -8.470 10.179 1.00 85.50 181 GLY A O 1
ATOM 1407 N N . ALA A 1 182 ? -14.079 -8.243 8.293 1.00 86.19 182 ALA A N 1
ATOM 1408 C CA . ALA A 1 182 ? -15.047 -7.438 7.558 1.00 86.19 182 ALA A CA 1
ATOM 1409 C C . ALA A 1 182 ? -16.125 -8.271 6.839 1.00 86.19 182 ALA A C 1
ATOM 1411 O O . ALA A 1 182 ? -17.068 -7.706 6.295 1.00 86.19 182 ALA A O 1
ATOM 1412 N N . GLY A 1 183 ? -15.996 -9.603 6.809 1.00 83.31 183 GLY A N 1
ATOM 1413 C CA . GLY A 1 183 ? -16.915 -10.472 6.069 1.00 83.31 183 GLY A CA 1
ATOM 1414 C C . GLY A 1 183 ? -16.802 -10.340 4.546 1.00 83.31 183 GLY A C 1
ATOM 1415 O O . GLY A 1 183 ? -17.754 -10.644 3.837 1.00 83.31 183 GLY A O 1
ATOM 1416 N N . TRP A 1 184 ? -15.651 -9.898 4.031 1.00 86.81 184 TRP A N 1
ATOM 1417 C CA . TRP A 1 184 ? -15.393 -9.753 2.590 1.00 86.81 184 TRP A CA 1
ATOM 1418 C C . TRP A 1 184 ? -14.957 -11.048 1.909 1.00 86.81 184 TRP A C 1
ATOM 1420 O O . TRP A 1 184 ? -14.691 -11.049 0.709 1.00 86.81 184 TRP A O 1
ATOM 1430 N N . ALA A 1 185 ? -14.838 -12.140 2.663 1.00 72.12 185 ALA A N 1
ATOM 1431 C CA . ALA A 1 185 ? -14.547 -13.450 2.109 1.00 72.12 185 ALA A CA 1
ATOM 1432 C C . ALA A 1 185 ? -15.704 -13.893 1.197 1.00 72.12 185 ALA A C 1
ATOM 1434 O O . ALA A 1 185 ? -16.704 -14.435 1.665 1.00 72.12 185 ALA A O 1
ATOM 1435 N N . GLU A 1 186 ? -15.577 -13.652 -0.105 1.00 62.72 186 GLU A N 1
ATOM 1436 C CA . GLU A 1 186 ? -16.442 -14.278 -1.099 1.00 62.72 186 GLU A CA 1
ATOM 1437 C C . GLU A 1 186 ? -16.005 -15.740 -1.278 1.00 62.72 186 GLU A C 1
ATOM 1439 O O . GLU A 1 186 ? -14.812 -16.053 -1.321 1.00 62.72 186 GLU A O 1
ATOM 1444 N N . LEU A 1 187 ? -16.985 -16.650 -1.290 1.00 44.66 187 LEU A N 1
ATOM 1445 C CA . LEU A 1 187 ? -16.782 -18.072 -1.564 1.00 44.66 187 LEU A CA 1
ATOM 1446 C C . LEU A 1 187 ? -16.135 -18.212 -2.951 1.00 44.66 187 LEU A C 1
ATOM 1448 O O . LEU A 1 187 ? -16.696 -17.709 -3.923 1.00 44.66 187 LEU A O 1
ATOM 1452 N N . LYS A 1 188 ? -14.966 -18.864 -3.011 1.00 47.41 188 LYS A N 1
ATOM 1453 C CA . LYS A 1 188 ? -14.340 -19.293 -4.273 1.00 47.41 188 LYS A CA 1
ATOM 1454 C C . LYS A 1 188 ? -15.290 -20.175 -5.082 1.00 47.41 188 LYS A C 1
ATOM 1456 O O . LYS A 1 188 ? -15.988 -21.005 -4.454 1.00 47.41 188 LYS A O 1
#

Radius of gyration: 15.58 Å; chains: 1; bounding box: 39×32×42 Å

pLDDT: mean 85.9, std 11.75, range [44.66, 97.31]

Secondary structure (DSSP, 8-state):
--EEEEEETTTTEEEEEEPP-TTT--TTHHHHHHHHHHHHT-GGGHHHHHHHHHHHTTT-HHHHHHHHHHHHHHHHHHHHHHHT--HHHHHHH----S-----TT--HHHHHHHHHHHHHHHHHHHH-HHHHHHHHHHHHHHSTTSHHHHHHHHHHHHHHHHHHHHTT---TTHHHHHHHHTT-----

Sequence (188 aa):
METARVEDRQSGRFAEVPRPLAEYLLPGDLVDLEQSVRASFNIMKHDESELALDCVAVGDPTKLMYGLLWLTTLWSSLSAARIGVTVPQFTSALGYRGLRFDLSGESEQSWATGEQALRRGVLAVATSVEDTHECLRVYGRLDPGLARLRWIMVAIMDGLTQDMERNGLSPWGAAEHIVRGAGWAELK

Foldseek 3Di:
DDWDWAADPVQRFIFTADDQDPVQDALVLLQQLLVLLVQCVPPVCPVVSVVSLCVSRVNDLLSSLSSLLRLVLLLLRVLCRLVVHDSLVSLVPQFQDDPPPPPVPDDPVLRVVLSVLSSQLNVCNVPHPVSNVVSSVVCCVSDPSCPVSSVRSSRSVVVSQVSCVVSVHHSRCSSVCRCVVVVSDDDD